Protein AF-0000000080390680 (afdb_homodimer)

Organism: NCBI:txid1090322

InterPro domains:
  IPR005149 Transcription regulator PadR, N-terminal [PF03551] (14-83)
  IPR036388 Winged helix-like DNA-binding domain superfamily [G3DSA:1.10.10.10] (1-105)
  IPR036390 Winged helix DNA-binding domain superfamily [SSF46785] (3-94)

Nearest PDB structures (foldseek):
  1xma-assembly1_B-2  TM=9.227E-01  e=1.608E-06  Acetivibrio thermocellus
  1xma-assembly1_A  TM=9.087E-01  e=1.829E-06  Acetivibrio thermocellus
  4zzd-assembly1_A-2  TM=7.566E-01  e=2.692E-06  Lactococcus cremoris subsp. cremoris MG1363
  3f8b-assembly1_A-2  TM=7.275E-01  e=7.543E-06  Lactococcus cremoris subsp. cremoris MG1363
  6i8n-assembly1_A  TM=7.068E-01  e=5.126E-06  Lactococcus cremoris subsp. cremoris MG1363

Foldseek 3Di:
DVVVVCLVCVLLLLLVVQAVDWAALVVSQVVVCVVVVNPDGDDPVSRVVSVVVCVVVVQWDWDQDPNTIIIHGDPVVVVVSVVSVVVVVVVVVVVVVVVVCVVVVNPD/DVVVVCLVCVLLLLLVVQAVDWAALVVSQVVVCVVVVNPDGDDPVSRVVSVVVCVVVVQWDWDQDPNTIIIHGDPVVVVVSVVSVVVVVVVVVVVVVVVVCVVVVNPD

pLDDT: mean 96.28, std 4.1, range [74.38, 98.88]

Solvent-accessible surface area (backbone atoms only — not comparable to full-atom values): 11538 Å² total; per-residue (Å²): 99,69,66,43,43,53,58,34,42,41,64,60,51,52,53,52,53,30,63,75,43,69,41,34,72,68,53,51,37,50,48,48,16,43,31,44,71,67,76,40,69,70,49,70,83,64,49,49,60,47,52,51,49,36,38,74,72,50,26,26,44,75,43,78,55,95,92,35,59,35,33,34,58,33,75,60,19,53,54,47,50,54,52,49,51,51,50,50,55,52,48,54,52,49,51,52,50,27,50,49,20,58,76,72,68,58,43,117,100,68,66,44,44,52,58,32,43,38,63,60,51,51,52,52,52,29,65,75,44,68,40,36,72,67,53,53,37,50,49,48,17,42,32,44,71,67,76,42,68,70,49,70,82,64,48,50,62,45,51,52,49,38,37,74,72,50,27,26,44,75,44,78,53,94,91,35,58,35,33,34,59,32,78,59,20,52,54,48,50,53,51,48,53,51,49,50,54,52,48,55,52,48,51,52,50,26,51,49,19,58,76,71,69,56,43,121

Structure (mmCIF, N/CA/C/O backbone):
data_AF-0000000080390680-model_v1
#
loop_
_entity.id
_entity.type
_entity.pdbx_description
1 polymer 'Putative transcriptional regulator'
#
loop_
_atom_site.group_PDB
_atom_site.id
_atom_site.type_symbol
_atom_site.label_atom_id
_atom_site.label_alt_id
_atom_site.label_comp_id
_atom_site.label_asym_id
_atom_site.label_entity_id
_atom_site.label_seq_id
_atom_site.pdbx_PDB_ins_code
_atom_site.Cartn_x
_atom_site.Cartn_y
_atom_site.Cartn_z
_atom_site.occupancy
_atom_site.B_iso_or_equiv
_atom_site.auth_seq_id
_atom_site.auth_comp_id
_atom_site.auth_asym_id
_atom_site.auth_atom_id
_atom_site.pdbx_PDB_model_num
ATOM 1 N N . MET A 1 1 ? 6.164 -1.022 -8.023 1 76.75 1 MET A N 1
ATOM 2 C CA . MET A 1 1 ? 5.68 -1.468 -6.719 1 76.75 1 MET A CA 1
ATOM 3 C C . MET A 1 1 ? 5.996 -0.438 -5.641 1 76.75 1 MET A C 1
ATOM 5 O O . MET A 1 1 ? 5.125 -0.082 -4.844 1 76.75 1 MET A O 1
ATOM 9 N N . ASP A 1 2 ? 7.07 0.244 -5.742 1 88.12 2 ASP A N 1
ATOM 10 C CA . ASP A 1 2 ? 7.488 1.19 -4.711 1 88.12 2 ASP A CA 1
ATOM 11 C C . ASP A 1 2 ? 6.547 2.391 -4.652 1 88.12 2 ASP A C 1
ATOM 13 O O . ASP A 1 2 ? 6.043 2.738 -3.584 1 88.12 2 ASP A O 1
ATOM 17 N N . ASN A 1 3 ? 6.219 2.896 -5.832 1 91.94 3 ASN A N 1
ATOM 18 C CA . ASN A 1 3 ? 5.348 4.066 -5.871 1 91.94 3 ASN A CA 1
ATOM 19 C C . ASN A 1 3 ? 3.922 3.715 -5.453 1 91.94 3 ASN A C 1
ATOM 21 O O . ASN A 1 3 ? 3.238 4.523 -4.824 1 91.94 3 ASN A O 1
ATOM 25 N N . ASP A 1 4 ? 3.506 2.482 -5.777 1 93.56 4 ASP A N 1
ATOM 26 C CA . ASP A 1 4 ? 2.174 2.029 -5.395 1 93.56 4 ASP A CA 1
ATOM 27 C C . ASP A 1 4 ? 2.033 1.959 -3.877 1 93.56 4 ASP A C 1
ATOM 29 O O . ASP A 1 4 ? 1.021 2.389 -3.32 1 93.56 4 ASP A O 1
ATOM 33 N N . ILE A 1 5 ? 3.051 1.451 -3.244 1 94.94 5 ILE A N 1
ATOM 34 C CA . ILE A 1 5 ? 2.996 1.288 -1.796 1 94.94 5 ILE A CA 1
ATOM 35 C C . ILE A 1 5 ? 3.023 2.656 -1.121 1 94.94 5 ILE A C 1
ATOM 37 O O . ILE A 1 5 ? 2.242 2.92 -0.205 1 94.94 5 ILE A O 1
ATOM 41 N N . ARG A 1 6 ? 3.881 3.566 -1.578 1 95.44 6 ARG A N 1
ATOM 42 C CA . ARG A 1 6 ? 3.93 4.914 -1.017 1 95.44 6 ARG A CA 1
ATOM 43 C C . ARG A 1 6 ? 2.578 5.605 -1.139 1 95.44 6 ARG A C 1
ATOM 45 O O . ARG A 1 6 ? 2.096 6.211 -0.178 1 95.44 6 ARG A O 1
ATOM 52 N N . ARG A 1 7 ? 2.006 5.473 -2.326 1 95.25 7 ARG A N 1
ATOM 53 C CA . ARG A 1 7 ? 0.715 6.098 -2.594 1 95.25 7 ARG A CA 1
ATOM 54 C C . ARG A 1 7 ? -0.363 5.551 -1.664 1 95.25 7 ARG A C 1
ATOM 56 O O . ARG A 1 7 ? -1.259 6.285 -1.243 1 95.25 7 ARG A O 1
ATOM 63 N N . ALA A 1 8 ? -0.289 4.301 -1.325 1 96.25 8 ALA A N 1
ATOM 64 C CA . ALA A 1 8 ? -1.304 3.645 -0.504 1 96.25 8 ALA A CA 1
ATOM 65 C C . ALA A 1 8 ? -1.317 4.215 0.911 1 96.25 8 ALA A C 1
ATOM 67 O O . ALA A 1 8 ? -2.344 4.176 1.594 1 96.25 8 ALA A O 1
ATOM 68 N N . PHE A 1 9 ? -0.216 4.812 1.313 1 97.25 9 PHE A N 1
ATOM 69 C CA . PHE A 1 9 ? -0.135 5.301 2.684 1 97.25 9 PHE A CA 1
ATOM 70 C C . PHE A 1 9 ? -0.203 6.824 2.719 1 97.25 9 PHE A C 1
ATOM 72 O O . PHE A 1 9 ? -0.168 7.43 3.793 1 97.25 9 PHE A O 1
ATOM 79 N N . LEU A 1 10 ? -0.323 7.41 1.587 1 97.38 10 LEU A N 1
ATOM 80 C CA . LEU A 1 10 ? -0.12 8.852 1.493 1 97.38 10 LEU A CA 1
ATOM 81 C C . LEU A 1 10 ? -1.208 9.602 2.252 1 97.38 10 LEU A C 1
ATOM 83 O O . LEU A 1 10 ? -0.93 10.602 2.916 1 97.38 10 LEU A O 1
ATOM 87 N N . LYS A 1 11 ? -2.467 9.203 2.193 1 97.88 11 LYS A N 1
ATOM 88 C CA . LYS A 1 11 ? -3.545 9.859 2.93 1 97.88 11 LYS A CA 1
ATOM 89 C C . LYS A 1 11 ? -3.258 9.867 4.43 1 97.88 11 LYS A C 1
ATOM 91 O O . LYS A 1 11 ? -3.418 10.898 5.086 1 97.88 11 LYS A O 1
ATOM 96 N N . TYR A 1 12 ? -2.85 8.727 4.902 1 98.19 12 TYR A N 1
ATOM 97 C CA . TYR A 1 12 ? -2.506 8.578 6.312 1 98.19 12 TYR A CA 1
ATOM 98 C C . TYR A 1 12 ? -1.345 9.492 6.688 1 98.19 12 TYR A C 1
ATOM 100 O O . TYR A 1 12 ? -1.379 10.156 7.727 1 98.19 12 TYR A O 1
ATOM 108 N N . ILE A 1 13 ? -0.327 9.508 5.879 1 98.38 13 ILE A N 1
ATOM 109 C CA . ILE A 1 13 ? 0.879 10.289 6.137 1 98.38 13 ILE A CA 1
ATOM 110 C C . ILE A 1 13 ? 0.541 11.781 6.133 1 98.38 13 ILE A C 1
ATOM 112 O O . ILE A 1 13 ? 0.945 12.516 7.035 1 98.38 13 ILE A O 1
ATOM 116 N N . VAL A 1 14 ? -0.229 12.195 5.18 1 98.75 14 VAL A N 1
ATOM 117 C CA . VAL A 1 14 ? -0.606 13.602 5.07 1 98.75 14 VAL A CA 1
ATOM 118 C C . VAL A 1 14 ? -1.405 14.016 6.305 1 98.75 14 VAL A C 1
ATOM 120 O O . VAL A 1 14 ? -1.123 15.055 6.914 1 98.75 14 VAL A O 1
ATOM 123 N N . LEU A 1 15 ? -2.377 13.234 6.676 1 98.81 15 LEU A N 1
ATOM 124 C CA . LEU A 1 15 ? -3.191 13.562 7.84 1 98.81 15 LEU A CA 1
ATOM 125 C C . LEU A 1 15 ? -2.354 13.555 9.109 1 98.81 15 LEU A C 1
ATOM 127 O O . LEU A 1 15 ? -2.594 14.352 10.023 1 98.81 15 LEU A O 1
ATOM 131 N N . THR A 1 16 ? -1.384 12.648 9.164 1 98.75 16 THR A N 1
ATOM 132 C CA . THR A 1 16 ? -0.47 12.609 10.297 1 98.75 16 THR A CA 1
ATOM 133 C C . THR A 1 16 ? 0.325 13.906 10.398 1 98.75 16 THR A C 1
ATOM 135 O O . THR A 1 16 ? 0.453 14.484 11.484 1 98.75 16 THR A O 1
ATOM 138 N N . VAL A 1 17 ? 0.86 14.398 9.32 1 98.62 17 VAL A N 1
ATOM 139 C CA . VAL A 1 17 ? 1.616 15.641 9.305 1 98.62 17 VAL A CA 1
ATOM 140 C C . VAL A 1 17 ? 0.739 16.781 9.812 1 98.62 17 VAL A C 1
ATOM 142 O O . VAL A 1 17 ? 1.149 17.547 10.688 1 98.62 17 VAL A O 1
ATOM 145 N N . ILE A 1 18 ? -0.515 16.875 9.281 1 98.75 18 ILE A N 1
ATOM 146 C CA . ILE A 1 18 ? -1.429 17.953 9.625 1 98.75 18 ILE A CA 1
ATOM 147 C C . ILE A 1 18 ? -1.82 17.844 11.094 1 98.75 18 ILE A C 1
ATOM 149 O O . ILE A 1 18 ? -2.029 18.859 11.766 1 98.75 18 ILE A O 1
ATOM 153 N N . SER A 1 19 ? -1.928 16.641 11.609 1 98.5 19 SER A N 1
ATOM 154 C CA . SER A 1 19 ? -2.326 16.422 12.992 1 98.5 19 SER A CA 1
ATOM 155 C C . SER A 1 19 ? -1.287 16.984 13.961 1 98.5 19 SER A C 1
ATOM 157 O O . SER A 1 19 ? -1.602 17.281 15.117 1 98.5 19 SER A O 1
ATOM 159 N N . LYS A 1 20 ? -0.033 17.047 13.57 1 97.75 20 LYS A N 1
ATOM 160 C CA . LYS A 1 20 ? 1.035 17.562 14.422 1 97.75 20 LYS A CA 1
ATOM 161 C C . LYS A 1 20 ? 1.019 19.094 14.477 1 97.75 20 LYS A C 1
ATOM 163 O O . LYS A 1 20 ? 1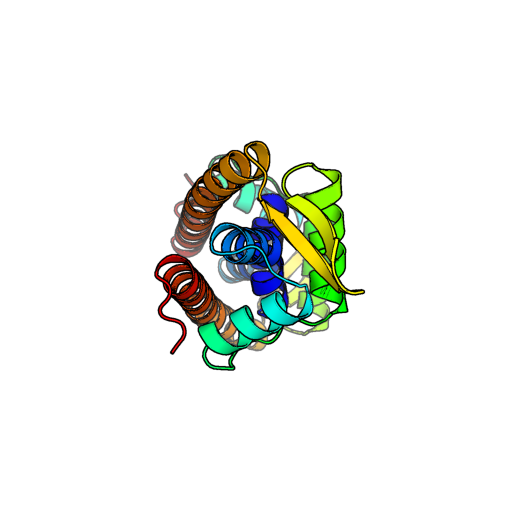.274 19.688 15.523 1 97.75 20 LYS A O 1
ATOM 168 N N . GLU A 1 21 ? 0.804 19.688 13.328 1 96.06 21 GLU A N 1
ATOM 169 C CA . GLU A 1 21 ? 0.778 21.141 13.219 1 96.06 21 GLU A CA 1
ATOM 170 C C . GLU A 1 21 ? 0.013 21.578 11.977 1 96.06 21 GLU A C 1
ATOM 172 O O . GLU A 1 21 ? 0.225 21.047 10.883 1 96.06 21 GLU A O 1
ATOM 177 N N . SER A 1 22 ? -0.909 22.578 12.141 1 98.06 22 SER A N 1
ATOM 178 C CA . SER A 1 22 ? -1.545 23.219 10.992 1 98.06 22 SER A CA 1
ATOM 179 C C . SER A 1 22 ? -0.506 23.75 10.016 1 98.06 22 SER A C 1
ATOM 181 O O . SER A 1 22 ? 0.447 24.422 10.414 1 98.06 22 SER A O 1
ATOM 183 N N . THR A 1 23 ? -0.666 23.391 8.758 1 97.62 23 THR A N 1
ATOM 184 C CA . THR A 1 23 ? 0.422 23.734 7.852 1 97.62 23 THR A CA 1
ATOM 185 C C . THR A 1 23 ? -0.087 23.859 6.414 1 97.62 23 THR A C 1
ATOM 187 O O . THR A 1 23 ? -1.289 23.734 6.168 1 97.62 23 THR A O 1
ATOM 190 N N . HIS A 1 24 ? 0.848 24.141 5.355 1 97.62 24 HIS A N 1
ATOM 191 C CA . HIS A 1 24 ? 0.577 24.328 3.936 1 97.62 24 HIS A CA 1
ATOM 192 C C . HIS A 1 24 ? 0.957 23.078 3.135 1 97.62 24 HIS A C 1
ATOM 194 O O . HIS A 1 24 ? 1.722 22.234 3.611 1 97.62 24 HIS A O 1
ATOM 200 N N . GLY A 1 25 ? 0.315 23.062 1.892 1 97.56 25 GLY A N 1
ATOM 201 C CA . GLY A 1 25 ? 0.636 21.953 1.021 1 97.56 25 GLY A CA 1
ATOM 202 C C . GLY A 1 25 ? 2.127 21.781 0.794 1 97.56 25 GLY A C 1
ATOM 203 O O . GLY A 1 25 ? 2.654 20.672 0.909 1 97.56 25 GLY A O 1
ATOM 204 N N . TYR A 1 26 ? 2.768 22.875 0.562 1 97.19 26 TYR A N 1
ATOM 205 C CA . TYR A 1 26 ? 4.203 22.859 0.318 1 97.19 26 TYR A CA 1
ATOM 206 C C . TYR A 1 26 ? 4.957 22.312 1.528 1 97.19 26 TYR A C 1
ATOM 208 O O . TYR A 1 26 ? 5.902 21.531 1.383 1 97.19 26 TYR A O 1
ATOM 216 N N . GLU A 1 27 ? 4.582 22.734 2.686 1 97.31 27 GLU A N 1
ATOM 217 C CA . GLU A 1 27 ? 5.262 22.312 3.91 1 97.31 27 GLU A CA 1
ATOM 218 C C . GLU A 1 27 ? 5.059 20.828 4.172 1 97.31 27 GLU A C 1
ATOM 220 O O . GLU A 1 27 ? 5.941 20.156 4.719 1 97.31 27 GLU A O 1
ATOM 225 N N . ILE A 1 28 ? 3.9 20.297 3.83 1 98.38 28 ILE A N 1
ATOM 226 C CA . ILE A 1 28 ? 3.643 18.875 3.979 1 98.38 28 ILE A CA 1
ATOM 227 C C . ILE A 1 28 ? 4.625 18.078 3.121 1 98.38 28 ILE A C 1
ATOM 229 O O . ILE A 1 28 ? 5.238 17.125 3.596 1 98.38 28 ILE A O 1
ATOM 233 N N . ILE A 1 29 ? 4.789 18.5 1.862 1 98.56 29 ILE A N 1
ATOM 234 C CA . ILE A 1 29 ? 5.727 17.859 0.95 1 98.56 29 ILE A CA 1
ATOM 235 C C . ILE A 1 29 ? 7.137 17.922 1.531 1 98.56 29 ILE A C 1
ATOM 237 O O . ILE A 1 29 ? 7.84 16.906 1.576 1 98.56 29 ILE A O 1
ATOM 241 N N . LYS A 1 30 ? 7.543 19.078 2.094 1 97.88 30 LYS A N 1
ATOM 242 C CA . LYS A 1 30 ? 8.867 19.281 2.668 1 97.88 30 LYS A CA 1
ATOM 243 C C . LYS A 1 30 ? 9.07 18.391 3.896 1 97.88 30 LYS A C 1
ATOM 245 O O . LYS A 1 30 ? 10.148 17.828 4.09 1 97.88 30 LYS A O 1
ATOM 250 N N . THR A 1 31 ? 8.055 18.312 4.727 1 98.06 31 THR A N 1
ATOM 251 C CA . THR A 1 31 ? 8.117 17.484 5.922 1 98.06 31 THR A CA 1
ATOM 252 C C . THR A 1 31 ? 8.344 16.031 5.555 1 98.06 31 THR A C 1
ATOM 254 O O . THR A 1 31 ? 9.195 15.352 6.145 1 98.06 31 THR A O 1
ATOM 257 N N . ILE A 1 32 ? 7.629 15.5 4.578 1 98.25 32 ILE A N 1
ATOM 258 C CA . ILE A 1 32 ? 7.781 14.117 4.145 1 98.25 32 ILE A CA 1
ATOM 259 C C . ILE A 1 32 ? 9.18 13.898 3.584 1 98.25 32 ILE A C 1
ATOM 261 O O . ILE A 1 32 ? 9.836 12.898 3.9 1 98.25 32 ILE A O 1
ATOM 265 N N . GLU A 1 33 ? 9.672 14.836 2.787 1 98.12 33 GLU A N 1
ATOM 266 C CA . GLU A 1 33 ? 11.016 14.742 2.221 1 98.12 33 GLU A CA 1
ATOM 267 C C . GLU A 1 33 ? 12.07 14.703 3.318 1 98.12 33 GLU A C 1
ATOM 269 O O . GLU A 1 33 ? 12.969 13.852 3.297 1 98.12 33 GLU A O 1
ATOM 274 N N . THR A 1 34 ? 11.93 15.602 4.305 1 97.75 34 THR A N 1
ATOM 275 C CA . THR A 1 34 ? 12.898 15.719 5.391 1 97.75 34 THR A CA 1
ATOM 276 C C . THR A 1 34 ? 12.859 14.477 6.285 1 97.75 34 THR A C 1
ATOM 278 O O . THR A 1 34 ? 13.898 13.891 6.586 1 97.75 34 THR A O 1
ATOM 281 N N . CYS A 1 35 ? 11.641 13.992 6.629 1 97.25 35 CYS A N 1
ATOM 282 C CA . CYS A 1 35 ? 11.492 12.891 7.574 1 97.25 35 CYS A CA 1
ATOM 283 C C . CYS A 1 35 ? 11.828 11.5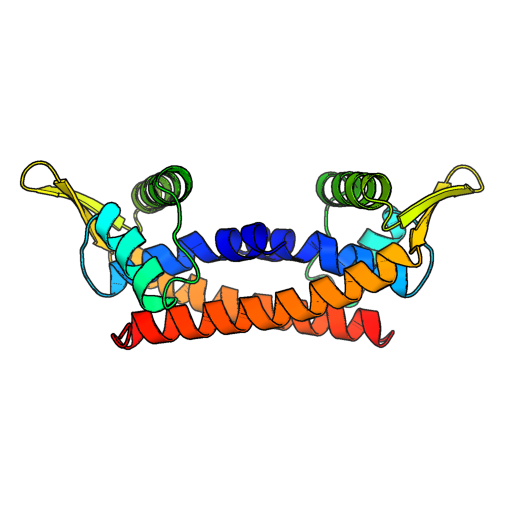55 6.922 1 97.25 35 CYS A C 1
ATOM 285 O O . CYS A 1 35 ? 12.086 10.57 7.609 1 97.25 35 CYS A O 1
ATOM 287 N N . SER A 1 36 ? 11.836 11.492 5.656 1 96.25 36 SER A N 1
ATOM 288 C CA . SER A 1 36 ? 12.289 10.297 4.941 1 96.25 36 SER A CA 1
ATOM 289 C C . SER A 1 36 ? 13.789 10.352 4.68 1 96.25 36 SER A C 1
ATOM 291 O O . SER A 1 36 ? 14.336 9.477 3.998 1 96.25 36 SER A O 1
ATOM 293 N N . LYS A 1 37 ? 14.422 11.453 5.094 1 94.94 37 LYS A N 1
ATOM 294 C CA . LYS A 1 37 ? 15.852 11.68 4.891 1 94.94 37 LYS A CA 1
ATOM 295 C C . LYS A 1 37 ? 16.188 11.766 3.406 1 94.94 37 LYS A C 1
ATOM 297 O O . LYS A 1 37 ? 17.172 11.172 2.957 1 94.94 37 LYS A O 1
ATOM 302 N N . GLY A 1 38 ? 15.242 12.367 2.664 1 95.81 38 GLY A N 1
ATOM 303 C CA . GLY A 1 38 ? 15.453 12.648 1.253 1 95.81 38 GLY A CA 1
ATOM 304 C C . GLY A 1 38 ? 15.086 11.484 0.353 1 95.81 38 GLY A C 1
ATOM 305 O O . GLY A 1 38 ? 15.195 11.578 -0.871 1 95.81 38 GLY A O 1
ATOM 306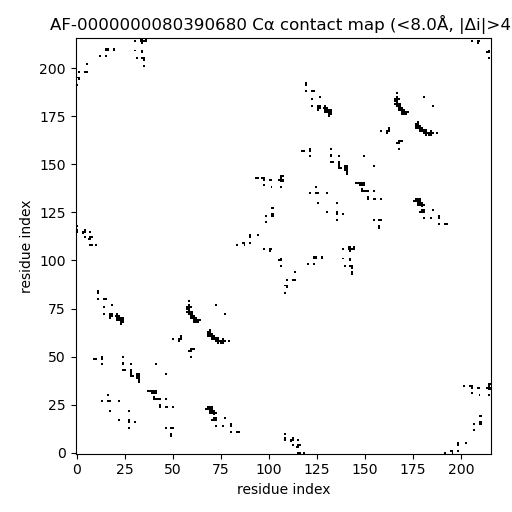 N N . ARG A 1 39 ? 14.594 10.352 0.905 1 94.56 39 ARG A N 1
ATOM 307 C CA . ARG A 1 39 ? 14.297 9.156 0.122 1 94.56 39 ARG A CA 1
ATOM 308 C C . ARG A 1 39 ? 13 9.32 -0.666 1 94.56 39 ARG A C 1
ATOM 310 O O . ARG A 1 39 ? 12.766 8.609 -1.644 1 94.56 39 ARG A O 1
ATOM 317 N N . TRP A 1 40 ? 12.164 10.266 -0.191 1 97.38 40 TRP A N 1
ATOM 318 C CA . TRP A 1 40 ? 10.867 10.414 -0.833 1 97.38 40 TRP A CA 1
ATOM 319 C C . TRP A 1 40 ? 10.422 11.875 -0.818 1 97.38 40 TRP A C 1
ATOM 321 O O . TRP A 1 40 ? 10.359 12.5 0.244 1 97.38 40 TRP A O 1
ATOM 331 N N . LYS A 1 41 ? 10.086 12.352 -1.972 1 97.94 41 LYS A N 1
ATOM 332 C CA . LYS A 1 41 ? 9.453 13.656 -2.145 1 97.94 41 LYS A CA 1
ATOM 333 C C . LYS A 1 41 ? 8.188 13.555 -2.996 1 97.94 41 LYS A C 1
ATOM 335 O O . LYS A 1 41 ? 8.273 13.438 -4.223 1 97.94 41 LYS A O 1
ATOM 340 N N . PRO A 1 42 ? 7.016 13.578 -2.322 1 98.12 42 PRO A N 1
ATOM 341 C CA . PRO A 1 42 ? 5.801 13.5 -3.135 1 98.12 42 PRO A CA 1
ATOM 342 C C . PRO A 1 42 ? 5.605 14.719 -4.035 1 98.12 42 PRO A C 1
ATOM 344 O O . PRO A 1 42 ? 6.047 15.82 -3.689 1 98.12 42 PRO A O 1
ATOM 347 N N . SER A 1 43 ? 4.977 14.453 -5.113 1 97.5 43 SER A N 1
ATOM 348 C CA . SER A 1 43 ? 4.688 15.555 -6.035 1 97.5 43 SER A CA 1
ATOM 349 C C . SER A 1 43 ? 3.479 16.359 -5.574 1 97.5 43 SER A C 1
ATOM 351 O O . SER A 1 43 ? 2.641 15.852 -4.824 1 97.5 43 SER A O 1
ATOM 353 N N . THR A 1 44 ? 3.408 17.625 -6.18 1 97 44 THR A N 1
ATOM 354 C CA . THR A 1 44 ? 2.213 18.438 -5.969 1 97 44 THR A CA 1
ATOM 355 C C . THR A 1 44 ? 0.971 17.703 -6.477 1 97 44 THR A C 1
ATOM 357 O O . THR A 1 44 ? -0.086 17.75 -5.844 1 97 44 THR A O 1
ATOM 360 N N . GLY A 1 45 ? 1.118 17.047 -7.559 1 97.56 45 GLY A N 1
ATOM 361 C CA . GLY A 1 45 ? 0.02 16.312 -8.164 1 97.56 45 GLY A CA 1
ATOM 362 C C . GLY A 1 45 ? -0.501 15.188 -7.297 1 97.56 45 GLY A C 1
ATOM 363 O O . GLY A 1 45 ? -1.646 14.758 -7.453 1 97.56 45 GLY A O 1
ATOM 364 N N . SER A 1 46 ? 0.284 14.688 -6.379 1 97.38 46 SER A N 1
ATOM 365 C CA . SER A 1 46 ? -0.144 13.594 -5.516 1 97.38 46 SER A CA 1
ATOM 366 C C . SER A 1 46 ? -0.704 14.117 -4.195 1 97.38 46 SER A C 1
ATOM 368 O O . SER A 1 46 ? -1.566 13.484 -3.586 1 97.38 46 SER A O 1
ATOM 370 N N . ILE A 1 47 ? -0.24 15.297 -3.748 1 98.38 47 ILE A N 1
ATOM 371 C CA . ILE A 1 47 ? -0.562 15.82 -2.424 1 98.38 47 ILE A CA 1
ATOM 372 C C . ILE A 1 47 ? -1.89 16.562 -2.473 1 98.38 47 ILE A C 1
ATOM 374 O O . ILE A 1 47 ? -2.748 16.375 -1.608 1 98.38 47 ILE A O 1
ATOM 378 N N . TYR A 1 48 ? -2.078 17.312 -3.494 1 98.06 48 TYR A N 1
ATOM 379 C CA . TYR A 1 48 ? -3.189 18.25 -3.455 1 98.06 48 TYR A CA 1
ATOM 380 C C . TYR A 1 48 ? -4.52 17.531 -3.676 1 98.06 48 TYR A C 1
ATOM 382 O O . TYR A 1 48 ? -5.523 17.875 -3.051 1 98.06 48 TYR A O 1
ATOM 390 N N . PRO A 1 49 ? -4.598 16.641 -4.484 1 98.31 49 PRO A N 1
ATOM 391 C CA . PRO A 1 49 ? -5.844 15.859 -4.539 1 98.31 49 PRO A CA 1
ATOM 392 C C . PRO A 1 49 ? -6.188 15.211 -3.205 1 98.31 49 PRO A C 1
ATOM 394 O O . PRO A 1 49 ? -7.367 15.102 -2.852 1 98.31 49 PRO A O 1
ATOM 397 N N . ILE A 1 50 ? -5.203 14.727 -2.461 1 98.38 50 ILE A N 1
ATOM 398 C CA . ILE A 1 50 ? -5.418 14.133 -1.144 1 98.38 50 ILE A CA 1
ATOM 399 C C . ILE A 1 50 ? -5.953 15.195 -0.185 1 98.38 50 ILE A C 1
ATOM 401 O O . ILE A 1 50 ? -6.898 14.945 0.567 1 98.38 50 ILE A O 1
ATOM 405 N N . LEU A 1 51 ? -5.32 16.328 -0.242 1 98.75 51 LEU A N 1
ATOM 406 C CA . LEU A 1 51 ? -5.785 17.422 0.6 1 98.75 51 LEU A CA 1
ATOM 407 C C . LEU A 1 51 ? -7.234 17.781 0.281 1 98.75 51 LEU A C 1
ATOM 409 O O . LEU A 1 51 ? -8.047 17.953 1.189 1 98.75 51 LEU A O 1
ATOM 413 N N . ASP A 1 52 ? -7.586 17.844 -1.054 1 98.31 52 ASP A N 1
ATOM 414 C CA . ASP A 1 52 ? -8.961 18.109 -1.465 1 98.31 52 ASP A CA 1
ATOM 415 C C . ASP A 1 52 ? -9.914 17.062 -0.923 1 98.31 52 ASP A C 1
ATOM 417 O O . ASP A 1 52 ? -11.008 17.375 -0.447 1 98.31 52 ASP A O 1
ATOM 421 N N . TYR A 1 53 ? -9.523 15.898 -0.973 1 98.38 53 TYR A N 1
ATOM 422 C CA . TYR A 1 53 ? -10.32 14.789 -0.463 1 98.38 53 TYR A CA 1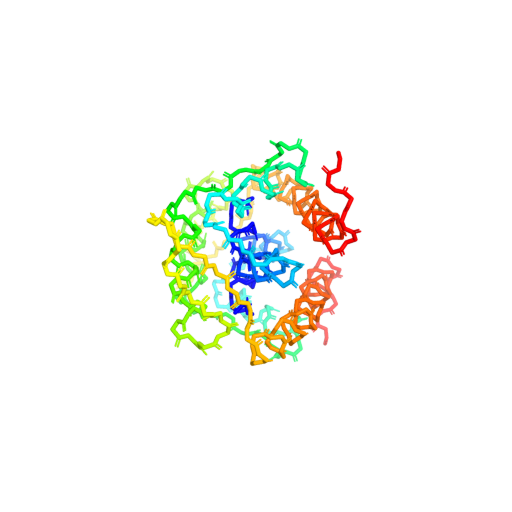
ATOM 423 C C . TYR A 1 53 ? -10.547 14.922 1.039 1 98.38 53 TYR A C 1
ATOM 425 O O . TYR A 1 53 ? -11.672 14.805 1.518 1 98.38 53 TYR A O 1
ATOM 433 N N . LEU A 1 54 ? -9.477 15.18 1.839 1 98.69 54 LEU A N 1
ATOM 434 C CA . LEU A 1 54 ? -9.562 15.273 3.291 1 98.69 54 LEU A CA 1
ATOM 435 C C . LEU A 1 54 ? -10.484 16.422 3.707 1 98.69 54 LEU A C 1
ATOM 437 O O . LEU A 1 54 ? -11.219 16.312 4.688 1 98.69 54 LEU A O 1
ATOM 441 N N . VAL A 1 55 ? -10.406 17.5 2.945 1 98.75 55 VAL A N 1
ATOM 442 C CA . VAL A 1 55 ? -11.281 18.625 3.201 1 98.75 55 VAL A CA 1
ATOM 443 C C . VAL A 1 55 ? -12.727 18.234 2.9 1 98.75 55 VAL A C 1
ATOM 445 O O . VAL A 1 55 ? -13.633 18.484 3.705 1 98.75 55 VAL A O 1
ATOM 448 N N . SER A 1 56 ? -12.953 17.625 1.756 1 98.62 56 SER A N 1
ATOM 449 C CA . SER A 1 56 ? -14.305 17.234 1.346 1 98.62 56 SER A CA 1
ATOM 450 C C . SER A 1 56 ? -14.93 16.266 2.342 1 98.62 56 SER A C 1
ATOM 452 O O . SER A 1 56 ? -16.141 16.297 2.561 1 98.62 56 SER A O 1
ATOM 454 N N . GLU A 1 57 ? -14.141 15.477 3.006 1 98.38 57 GLU A N 1
ATOM 455 C CA . GLU A 1 57 ? -14.617 14.484 3.969 1 98.38 57 GLU A CA 1
ATOM 456 C C . GLU A 1 57 ? -14.836 15.117 5.34 1 98.38 57 GLU A C 1
ATOM 458 O O . GLU A 1 57 ? -15.344 14.461 6.258 1 98.38 57 GLU A O 1
ATOM 463 N N . GLY A 1 58 ? -14.375 16.312 5.496 1 98.75 58 GLY A N 1
ATOM 464 C CA . GLY A 1 58 ? -14.516 17.016 6.762 1 98.75 58 GLY A CA 1
ATOM 465 C C . GLY A 1 58 ? -13.438 16.656 7.77 1 98.75 58 GLY A C 1
ATOM 466 O O . GLY A 1 58 ? -13.57 16.969 8.961 1 98.75 58 GLY A O 1
ATOM 467 N N . PHE A 1 59 ? -12.398 15.961 7.387 1 98.88 59 PHE A N 1
ATOM 468 C CA . PHE A 1 59 ? -11.312 15.562 8.273 1 98.88 59 PHE A CA 1
ATOM 469 C C . PHE A 1 59 ? -10.352 16.719 8.508 1 98.88 59 PHE A C 1
ATOM 471 O O . PHE A 1 59 ? -9.641 16.75 9.516 1 98.88 59 PHE A O 1
ATOM 478 N N . VAL A 1 60 ? -10.227 17.672 7.547 1 98.88 60 VAL A N 1
ATOM 479 C CA . VAL A 1 60 ? -9.344 18.828 7.543 1 98.88 60 VAL A CA 1
ATOM 480 C C . VAL A 1 60 ? -10.125 20.062 7.117 1 98.88 60 VAL A C 1
ATOM 482 O O . VAL A 1 60 ? -11.008 19.984 6.266 1 98.88 60 VAL A O 1
ATOM 485 N N . MET A 1 61 ? -9.836 21.094 7.734 1 98.75 61 MET A N 1
ATOM 486 C CA . MET A 1 61 ? -10.312 22.391 7.266 1 98.75 61 MET A CA 1
ATOM 487 C C . MET A 1 61 ? -9.188 23.172 6.582 1 98.75 61 MET A C 1
ATOM 489 O O . MET A 1 61 ? -8.016 22.984 6.895 1 98.75 61 MET A O 1
ATOM 493 N N . SER A 1 62 ? -9.586 23.984 5.637 1 98.06 62 SER A N 1
ATOM 494 C CA . SER A 1 62 ? -8.625 24.859 4.965 1 98.0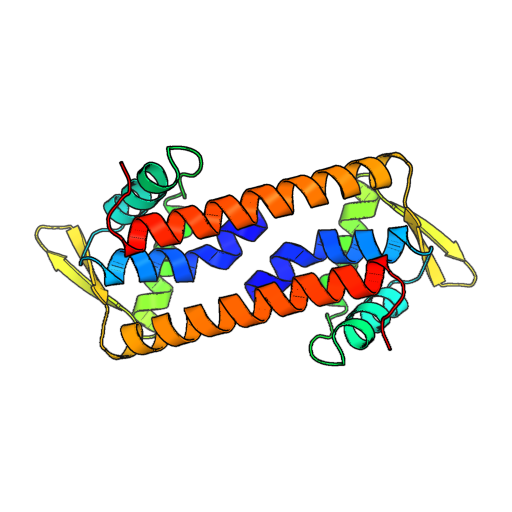6 62 SER A CA 1
ATOM 495 C C . SER A 1 62 ? -9.031 26.328 5.082 1 98.06 62 SER A C 1
ATOM 497 O O . SER A 1 62 ? -10.219 26.656 5.012 1 98.06 62 SER A O 1
ATOM 499 N N . GLU A 1 63 ? -8.094 27.109 5.363 1 96.94 63 GLU A N 1
ATOM 500 C CA . GLU A 1 63 ? -8.289 28.547 5.418 1 96.94 63 GLU A CA 1
ATOM 501 C C . GLU A 1 63 ? -7.18 29.281 4.676 1 96.94 63 GLU A C 1
ATOM 503 O O . GLU A 1 63 ? -6.012 28.891 4.742 1 96.94 63 GLU A O 1
ATOM 508 N N . GLU A 1 64 ? -7.605 30.25 3.906 1 95.06 64 GLU A N 1
ATOM 509 C CA . GLU A 1 64 ? -6.605 31.094 3.252 1 95.06 64 GLU A CA 1
ATOM 510 C C . GLU A 1 64 ? -6.082 32.156 4.203 1 95.06 64 GLU A C 1
ATOM 512 O O . GLU A 1 64 ? -6.852 33 4.699 1 95.06 64 GLU A O 1
ATOM 517 N N . ILE A 1 65 ? -4.859 32.031 4.547 1 89.69 65 ILE A N 1
ATOM 518 C CA . ILE A 1 65 ? -4.168 33.031 5.363 1 89.69 65 ILE A CA 1
ATOM 519 C C . ILE A 1 65 ? -2.984 33.594 4.59 1 89.69 65 ILE A C 1
ATOM 521 O O . ILE A 1 65 ? -2.078 32.875 4.195 1 89.69 65 ILE A O 1
ATOM 525 N N . ASP A 1 66 ? -2.92 34.969 4.34 1 89.75 66 ASP A N 1
ATOM 526 C CA . ASP A 1 66 ? -1.848 35.656 3.623 1 89.75 66 ASP A CA 1
ATOM 527 C C . ASP A 1 66 ? -1.611 35 2.256 1 89.75 66 ASP A C 1
ATOM 529 O O . ASP A 1 66 ? -0.477 34.656 1.911 1 89.75 66 ASP A O 1
ATOM 533 N N . ARG A 1 67 ? -2.545 34.656 1.627 1 88.31 67 ARG A N 1
ATOM 534 C CA . ARG A 1 67 ? -2.553 34.188 0.253 1 88.31 67 ARG A CA 1
ATOM 535 C C . ARG A 1 67 ? -2.012 32.75 0.178 1 88.31 67 ARG A C 1
ATOM 537 O O . ARG A 1 67 ? -1.552 32.312 -0.877 1 88.31 67 ARG A O 1
ATOM 544 N N . LYS A 1 68 ? -1.977 32.125 1.391 1 91.5 68 LYS A N 1
ATOM 545 C CA . LYS A 1 68 ? -1.604 30.703 1.447 1 91.5 68 LYS A CA 1
ATOM 546 C C . LYS A 1 68 ? -2.701 29.875 2.105 1 91.5 68 LYS A C 1
ATOM 548 O O . LYS A 1 68 ? -3.305 30.312 3.092 1 91.5 68 LYS A O 1
ATOM 553 N N . LYS A 1 69 ? -2.898 28.812 1.533 1 96.38 69 LYS A N 1
ATOM 554 C CA . LYS A 1 69 ? -3.9 27.906 2.098 1 96.38 69 LYS A CA 1
ATOM 555 C C . LYS A 1 69 ? -3.318 27.094 3.244 1 96.38 69 LYS A C 1
ATOM 557 O O . LYS A 1 69 ? -2.301 26.406 3.076 1 96.38 69 LYS A O 1
ATOM 562 N N . VAL A 1 70 ? -3.943 27.25 4.48 1 98.31 70 VAL A N 1
ATOM 563 C CA . VAL A 1 70 ? -3.506 26.531 5.672 1 98.31 70 VAL A CA 1
ATOM 564 C C . VAL A 1 70 ? -4.496 25.422 5.992 1 98.31 70 VAL A C 1
ATOM 566 O O . VAL A 1 70 ? -5.711 25.625 5.961 1 98.31 70 VAL A O 1
ATOM 569 N N . TYR A 1 71 ? -4.004 24.234 6.258 1 98.81 71 TYR A N 1
ATOM 570 C CA . TYR A 1 71 ? -4.809 23.062 6.57 1 98.81 71 TYR A CA 1
ATOM 571 C C . TYR A 1 71 ? -4.73 22.719 8.055 1 98.81 71 TYR A C 1
ATOM 573 O O . TYR A 1 71 ? -3.641 22.672 8.633 1 98.81 71 TYR A O 1
ATOM 581 N N . THR A 1 72 ? -5.883 22.531 8.664 1 98.81 72 THR A N 1
ATOM 582 C CA . THR A 1 72 ? -6.004 22.219 10.078 1 98.81 72 THR A CA 1
ATOM 583 C C . THR A 1 72 ? -6.887 20.984 10.289 1 98.81 72 THR A C 1
ATOM 585 O O . THR A 1 72 ? -7.957 20.875 9.688 1 98.81 72 THR A O 1
ATOM 588 N N . ILE A 1 73 ? -6.48 20.062 11.117 1 98.88 73 ILE A N 1
ATOM 589 C CA . ILE A 1 73 ? -7.262 18.859 11.367 1 98.88 73 ILE A CA 1
ATOM 590 C C . ILE A 1 73 ? -8.484 19.203 12.219 1 98.88 73 ILE A C 1
ATOM 592 O O . ILE A 1 73 ? -8.422 20.078 13.086 1 98.88 73 ILE A O 1
ATOM 596 N N . THR A 1 74 ? -9.586 18.562 11.945 1 98.88 74 THR A N 1
ATOM 597 C CA . THR A 1 74 ? -10.805 18.719 12.719 1 98.88 74 THR A CA 1
ATOM 598 C C . THR A 1 74 ? -10.93 17.609 13.758 1 98.88 74 THR A C 1
ATOM 600 O O . THR A 1 74 ? -10.18 16.625 13.727 1 98.88 74 THR A O 1
ATOM 603 N N . PRO A 1 75 ? -11.883 17.703 14.719 1 98.81 75 PRO A N 1
ATOM 604 C CA . PRO A 1 75 ? -12.156 16.578 15.617 1 98.81 75 PRO A CA 1
ATOM 605 C C . PRO A 1 75 ? -12.492 15.297 14.859 1 98.81 75 PRO A C 1
ATOM 607 O O . PRO A 1 75 ? -12.031 14.219 15.234 1 98.81 75 PRO A O 1
ATOM 610 N N . GLU A 1 76 ? -13.25 15.398 13.797 1 98.75 76 GLU A N 1
ATOM 611 C CA . GLU A 1 76 ? -13.555 14.25 12.953 1 98.75 76 GLU A CA 1
ATOM 612 C C . GLU A 1 76 ? -12.297 13.68 12.305 1 98.75 76 GLU A C 1
ATOM 614 O O . GLU A 1 76 ? -12.172 12.469 12.141 1 98.75 76 GLU A O 1
ATOM 619 N N . GLY A 1 77 ? -11.43 14.609 11.93 1 98.88 77 GLY A N 1
ATOM 620 C CA . GLY A 1 77 ? -10.164 14.188 11.352 1 98.88 77 GLY A CA 1
ATOM 621 C C . GLY A 1 77 ? -9.281 13.43 12.328 1 98.88 77 GLY A C 1
ATOM 622 O O . GLY A 1 77 ? -8.594 12.477 11.938 1 98.88 77 GLY A O 1
ATOM 623 N N . SER A 1 78 ? -9.336 13.828 13.562 1 98.81 78 SER A N 1
ATOM 624 C CA . SER A 1 78 ? -8.578 13.133 14.594 1 98.81 78 SER A CA 1
ATOM 625 C C . SER A 1 78 ? -9.086 11.711 14.789 1 98.81 78 SER A C 1
ATOM 627 O O . SER A 1 78 ? -8.289 10.773 14.938 1 98.81 78 SER A O 1
ATOM 629 N N . VAL A 1 79 ? -10.359 11.562 14.805 1 98.75 79 VAL A N 1
ATOM 630 C CA . VAL A 1 79 ? -10.961 10.242 14.914 1 98.75 79 VAL A CA 1
ATOM 631 C C . VAL A 1 79 ? -10.594 9.406 13.688 1 98.75 79 VAL A C 1
ATOM 633 O O . VAL A 1 79 ? -10.211 8.242 13.812 1 98.75 79 VAL A O 1
ATOM 636 N N . ALA A 1 80 ? -10.648 10.039 12.555 1 98.5 80 ALA A N 1
ATOM 637 C CA . ALA A 1 80 ? -10.305 9.352 11.312 1 98.5 80 ALA A CA 1
ATOM 638 C C . ALA A 1 80 ? -8.852 8.898 11.32 1 98.5 80 ALA A C 1
ATOM 640 O O . ALA A 1 80 ? -8.531 7.793 10.867 1 98.5 80 ALA A O 1
ATOM 641 N N . LEU A 1 81 ? -7.98 9.727 11.812 1 98.62 81 LEU A N 1
ATOM 642 C CA . LEU A 1 81 ? -6.559 9.391 11.883 1 98.62 81 LEU A CA 1
ATOM 643 C C . LEU A 1 81 ? -6.336 8.148 12.742 1 98.62 81 LEU A C 1
ATOM 645 O O . LEU A 1 81 ? -5.578 7.258 12.359 1 98.62 81 LEU A O 1
ATOM 649 N N . GLU A 1 82 ? -7.023 8.102 13.859 1 98.38 82 GLU A N 1
ATOM 650 C CA . GLU A 1 82 ? -6.914 6.938 14.734 1 98.38 82 GLU A CA 1
ATOM 651 C C . GLU A 1 82 ? -7.438 5.68 14.047 1 98.38 82 GLU A C 1
ATOM 653 O O . GLU A 1 82 ? -6.836 4.609 14.156 1 98.38 82 GLU A O 1
ATOM 658 N N . GLU A 1 83 ? -8.508 5.793 13.391 1 98 83 GLU A N 1
ATOM 659 C CA . GLU A 1 83 ? -9.086 4.664 12.664 1 98 83 GLU A CA 1
ATOM 660 C C . GLU A 1 83 ? -8.148 4.191 11.555 1 98 83 GLU A C 1
ATOM 662 O O . GLU A 1 83 ? -7.98 2.988 11.352 1 98 83 GLU A O 1
ATOM 667 N N . MET A 1 84 ? -7.539 5.148 10.859 1 97.5 84 MET A N 1
ATOM 668 C CA . MET A 1 84 ? -6.602 4.809 9.797 1 97.5 84 MET A CA 1
ATOM 669 C C . MET A 1 84 ? -5.391 4.07 10.352 1 97.5 84 MET A C 1
ATOM 671 O O . MET A 1 84 ? -4.898 3.123 9.734 1 97.5 84 MET A O 1
ATOM 675 N N . ALA A 1 85 ? -4.938 4.543 11.469 1 97.06 85 ALA A N 1
ATOM 676 C CA . ALA A 1 85 ? -3.795 3.9 12.109 1 97.06 85 ALA A CA 1
ATOM 677 C C . ALA A 1 85 ? -4.102 2.443 12.445 1 97.06 85 ALA A C 1
ATOM 679 O O . ALA A 1 85 ? -3.285 1.556 12.18 1 97.06 85 ALA A O 1
ATOM 680 N N . ARG A 1 86 ? -5.2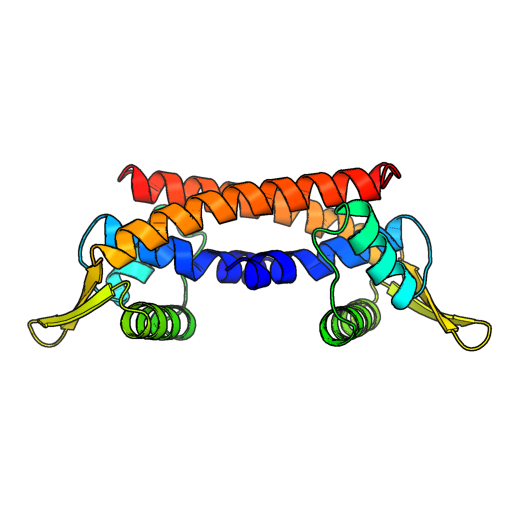27 2.219 13.023 1 96.94 86 ARG A N 1
ATOM 681 C CA . ARG A 1 86 ? -5.637 0.868 13.391 1 96.94 86 ARG A CA 1
ATOM 682 C C . ARG A 1 86 ? -5.809 -0.008 12.148 1 96.94 86 ARG A C 1
ATOM 684 O O . ARG A 1 86 ? -5.32 -1.14 12.117 1 96.94 86 ARG A O 1
ATOM 691 N N . LYS A 1 87 ? -6.48 0.462 11.195 1 95.94 87 LYS A N 1
ATOM 692 C CA . LYS A 1 87 ? -6.723 -0.283 9.961 1 95.94 87 LYS A CA 1
ATOM 693 C C . LYS A 1 87 ? -5.41 -0.621 9.258 1 95.94 87 LYS A C 1
ATOM 695 O O . LYS A 1 87 ? -5.246 -1.727 8.742 1 95.94 87 LYS A O 1
ATOM 700 N N . LYS A 1 88 ? -4.559 0.383 9.211 1 95.75 88 LYS A N 1
ATOM 701 C CA . LYS A 1 88 ? -3.232 0.17 8.633 1 95.75 88 LYS A CA 1
ATOM 702 C C . LYS A 1 88 ? -2.525 -1.006 9.305 1 95.75 88 LYS A C 1
ATOM 704 O O . LYS A 1 88 ? -2.014 -1.897 8.617 1 95.75 88 LYS A O 1
ATOM 709 N N . ALA A 1 89 ? -2.486 -1.009 10.609 1 96.06 89 ALA A N 1
ATOM 710 C CA . ALA A 1 89 ? -1.83 -2.078 11.359 1 96.06 89 ALA A CA 1
ATOM 711 C C . ALA A 1 89 ? -2.473 -3.43 11.055 1 96.06 89 ALA A C 1
ATOM 713 O O . ALA A 1 89 ? -1.772 -4.41 10.789 1 96.06 89 ALA A O 1
ATOM 714 N N . ASP 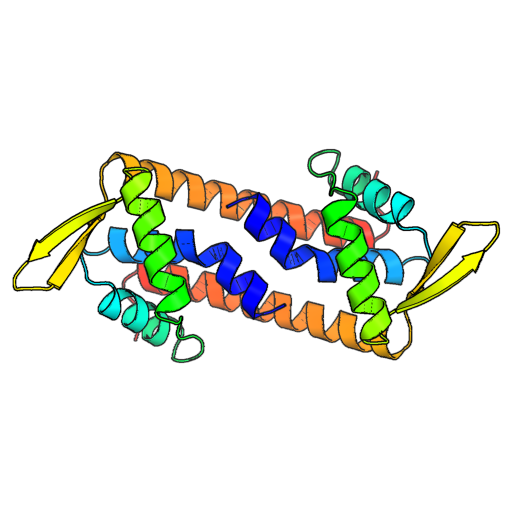A 1 90 ? -3.746 -3.482 11.094 1 96.31 90 ASP A N 1
ATOM 715 C CA . ASP A 1 90 ? -4.492 -4.711 10.852 1 96.31 90 ASP A CA 1
ATOM 716 C C . ASP A 1 90 ? -4.242 -5.234 9.438 1 96.31 90 ASP A C 1
ATOM 718 O O . ASP A 1 90 ? -4.027 -6.434 9.242 1 96.31 90 ASP A O 1
ATOM 722 N N . LEU A 1 91 ? -4.277 -4.336 8.5 1 95.94 91 LEU A N 1
ATOM 723 C CA . LEU A 1 91 ? -4.137 -4.715 7.102 1 95.94 91 LEU A CA 1
ATOM 724 C C . LEU A 1 91 ? -2.723 -5.207 6.809 1 95.94 91 LEU A C 1
ATOM 726 O O . LEU A 1 91 ? -2.541 -6.207 6.113 1 95.94 91 LEU A O 1
ATOM 730 N N . LEU A 1 92 ? -1.716 -4.527 7.305 1 96.5 92 LEU A N 1
ATOM 731 C CA . LEU A 1 92 ? -0.339 -4.961 7.09 1 96.5 92 LEU A CA 1
ATOM 732 C C . LEU A 1 92 ? -0.099 -6.336 7.699 1 96.5 92 LEU A C 1
ATOM 734 O O . LEU A 1 92 ? 0.598 -7.168 7.109 1 96.5 92 LEU A O 1
ATOM 738 N N . ASN A 1 93 ? -0.671 -6.605 8.859 1 96.56 93 ASN A N 1
ATOM 739 C CA . ASN A 1 93 ? -0.592 -7.93 9.461 1 96.56 93 ASN A CA 1
ATOM 740 C C . ASN A 1 93 ? -1.288 -8.984 8.609 1 96.56 93 ASN A C 1
ATOM 742 O O . ASN A 1 93 ? -0.774 -10.086 8.438 1 96.56 93 ASN A O 1
ATOM 746 N N . GLU A 1 94 ? -2.438 -8.664 8.117 1 95.69 94 GLU A N 1
ATOM 747 C CA . GLU A 1 94 ? -3.199 -9.578 7.266 1 95.69 94 GLU A CA 1
ATOM 748 C C . GLU A 1 94 ? -2.422 -9.938 6 1 95.69 94 GLU A C 1
ATOM 750 O O . GLU A 1 94 ? -2.395 -11.094 5.594 1 95.69 94 GLU A O 1
ATOM 755 N N . ILE A 1 95 ? -1.828 -8.961 5.398 1 96.62 95 ILE A N 1
ATOM 756 C CA . ILE A 1 95 ? -1.08 -9.172 4.164 1 96.62 95 ILE A CA 1
ATOM 757 C C . ILE A 1 95 ? 0.14 -10.047 4.445 1 96.62 95 ILE A C 1
ATOM 759 O O . ILE A 1 95 ? 0.441 -10.969 3.688 1 96.62 95 ILE A O 1
ATOM 763 N N . SER A 1 96 ? 0.835 -9.742 5.488 1 96.44 96 SER A N 1
ATOM 764 C CA . SER A 1 96 ? 1.981 -10.555 5.883 1 96.44 96 SER A CA 1
ATOM 765 C C . SER A 1 96 ? 1.578 -12.016 6.105 1 96.44 96 SER A C 1
ATOM 767 O O . SER A 1 96 ? 2.24 -12.93 5.609 1 96.44 96 SER A O 1
ATOM 769 N N . MET A 1 97 ? 0.547 -12.242 6.824 1 96.31 97 MET A N 1
ATOM 770 C CA . MET A 1 97 ? 0.065 -13.586 7.105 1 96.31 97 MET A CA 1
ATOM 771 C C . MET A 1 97 ? -0.355 -14.297 5.82 1 96.31 97 MET A C 1
ATOM 773 O O . MET A 1 97 ? -0.067 -15.477 5.637 1 96.31 97 MET A O 1
ATOM 777 N N . LEU A 1 98 ? -1.102 -13.555 5.008 1 97.25 98 LEU A N 1
ATOM 778 C CA . LEU A 1 98 ? -1.54 -14.102 3.73 1 97.25 98 LEU A CA 1
ATOM 779 C C . LEU A 1 98 ? -0.349 -14.594 2.912 1 97.25 98 LEU A C 1
ATOM 781 O O . LEU A 1 98 ? -0.348 -15.727 2.43 1 97.25 98 LEU A O 1
ATOM 785 N N . ILE A 1 99 ? 0.654 -13.812 2.785 1 96.81 99 ILE A N 1
ATOM 786 C CA . ILE A 1 99 ? 1.829 -14.148 1.988 1 96.81 99 ILE A CA 1
ATOM 787 C C . ILE A 1 99 ? 2.551 -15.344 2.609 1 96.81 99 ILE A C 1
ATOM 789 O O . ILE A 1 99 ? 2.982 -16.25 1.898 1 96.81 99 ILE A O 1
ATOM 793 N N . ASP A 1 100 ? 2.689 -15.328 3.932 1 95.88 100 ASP A N 1
ATOM 794 C CA . ASP A 1 100 ? 3.311 -16.453 4.629 1 95.88 100 ASP A CA 1
ATOM 795 C C . ASP A 1 100 ? 2.547 -17.75 4.371 1 95.88 100 ASP A C 1
ATOM 797 O O . ASP A 1 100 ? 3.154 -18.797 4.121 1 95.88 100 ASP A O 1
ATOM 801 N N . ASN A 1 101 ? 1.246 -17.641 4.48 1 96.44 101 ASN A N 1
ATOM 802 C CA . ASN A 1 101 ? 0.408 -18.812 4.25 1 96.44 101 ASN A CA 1
ATOM 803 C C . ASN A 1 101 ? 0.56 -19.344 2.826 1 96.44 101 ASN A C 1
ATOM 805 O O . ASN A 1 101 ? 0.597 -20.547 2.609 1 96.44 101 ASN A O 1
ATOM 809 N N . ILE A 1 102 ? 0.61 -18.438 1.875 1 97.06 102 ILE A N 1
ATOM 810 C CA . ILE A 1 102 ? 0.779 -18.844 0.483 1 97.06 102 ILE A CA 1
ATOM 811 C C . ILE A 1 102 ? 2.145 -19.5 0.3 1 97.06 102 ILE A C 1
ATOM 813 O O . ILE A 1 102 ? 2.248 -20.578 -0.296 1 97.06 102 ILE A O 1
ATOM 817 N N . THR A 1 103 ? 3.189 -18.922 0.803 1 95.81 103 THR A N 1
ATOM 818 C CA . THR A 1 103 ? 4.562 -19.375 0.63 1 95.81 103 THR A CA 1
ATOM 819 C C . THR A 1 103 ? 4.773 -20.734 1.3 1 95.81 103 THR A C 1
ATOM 821 O O . THR A 1 103 ? 5.465 -21.594 0.757 1 95.81 103 THR A O 1
ATOM 824 N N . GLU A 1 104 ? 4.176 -20.906 2.453 1 93.5 104 GLU A N 1
ATOM 825 C CA . GLU A 1 104 ? 4.359 -22.125 3.234 1 93.5 104 GLU A CA 1
ATOM 826 C C . GLU A 1 104 ? 3.371 -23.203 2.811 1 93.5 104 GLU A C 1
ATOM 828 O O . GLU A 1 104 ? 3.545 -24.375 3.146 1 93.5 104 GLU A O 1
ATOM 833 N N . GLY A 1 105 ? 2.375 -22.859 2.062 1 87.31 105 GLY A N 1
ATOM 834 C CA . GLY A 1 105 ? 1.361 -23.797 1.631 1 87.31 105 GLY A CA 1
ATOM 835 C C . GLY A 1 105 ? 0.341 -24.125 2.709 1 87.31 105 GLY A C 1
ATOM 836 O O . GLY A 1 105 ? -0.176 -25.234 2.775 1 87.31 105 GLY A O 1
ATOM 837 N N . ASP A 1 106 ? 0.088 -23.172 3.658 1 82.06 106 ASP A N 1
ATOM 838 C CA . ASP A 1 106 ? -0.801 -23.375 4.797 1 82.06 106 ASP A CA 1
ATOM 839 C C . ASP A 1 106 ? -2.051 -22.516 4.684 1 82.06 106 ASP A C 1
ATOM 841 O O . ASP A 1 106 ? -2.48 -21.906 5.664 1 82.06 106 ASP A O 1
ATOM 845 N N . CYS A 1 107 ? -2.801 -22.484 3.643 1 85.81 107 CYS A N 1
ATOM 846 C CA . CYS A 1 107 ? -4.004 -21.672 3.508 1 85.81 107 CYS A CA 1
ATOM 847 C C . CYS A 1 107 ? -5.227 -22.422 4.02 1 85.81 107 CYS A C 1
ATOM 849 O O . CYS A 1 107 ? -6.355 -21.953 3.865 1 85.81 107 CYS A O 1
ATOM 851 N N . GLU A 1 108 ? -5.148 -23.188 5.172 1 74.38 108 GLU A N 1
ATOM 852 C CA . GLU A 1 108 ? -6.336 -23.844 5.703 1 74.38 108 GLU A CA 1
ATOM 853 C C . GLU A 1 108 ? -7.297 -22.844 6.332 1 74.38 108 GLU A C 1
ATOM 855 O O . GLU A 1 108 ? -6.871 -21.797 6.82 1 74.38 108 GLU A O 1
ATOM 860 N N . MET B 1 1 ? -8.727 3.545 2.184 1 76.62 1 MET B N 1
ATOM 861 C CA . MET B 1 1 ? -7.344 3.223 2.527 1 76.62 1 MET B CA 1
ATOM 862 C C . MET B 1 1 ? -7.105 1.718 2.465 1 76.62 1 MET B C 1
ATOM 864 O O . MET B 1 1 ? -6.133 1.264 1.862 1 76.62 1 MET B O 1
ATOM 868 N N . ASP B 1 2 ? -8.062 0.927 2.795 1 88.31 2 ASP B N 1
ATOM 869 C CA . ASP B 1 2 ? -7.895 -0.522 2.842 1 88.31 2 ASP B CA 1
ATOM 870 C C . ASP B 1 2 ? -7.684 -1.098 1.444 1 88.31 2 ASP B C 1
ATOM 872 O O . ASP B 1 2 ? -6.727 -1.836 1.209 1 88.31 2 ASP B O 1
ATOM 876 N N . ASN B 1 3 ? -8.5 -0.621 0.512 1 92 3 ASN B N 1
ATOM 877 C CA . ASN B 1 3 ? -8.391 -1.137 -0.848 1 92 3 ASN B CA 1
ATOM 878 C C . ASN B 1 3 ? -7.102 -0.67 -1.521 1 92 3 ASN B C 1
ATOM 880 O O . ASN B 1 3 ? -6.504 -1.406 -2.309 1 92 3 ASN B O 1
ATOM 884 N N . ASP B 1 4 ? -6.668 0.54 -1.164 1 93.69 4 ASP B N 1
ATOM 885 C CA . ASP B 1 4 ? -5.426 1.069 -1.718 1 93.69 4 ASP B CA 1
ATOM 886 C C . ASP B 1 4 ? -4.227 0.23 -1.28 1 93.69 4 ASP B C 1
ATOM 888 O O . ASP B 1 4 ? -3.352 -0.082 -2.09 1 93.69 4 ASP B O 1
ATOM 892 N N . ILE B 1 5 ? -4.219 -0.14 -0.03 1 95 5 ILE B N 1
ATOM 893 C CA . ILE B 1 5 ? -3.096 -0.901 0.502 1 95 5 ILE B CA 1
ATOM 894 C C . ILE B 1 5 ? -3.086 -2.301 -0.107 1 95 5 ILE B C 1
ATOM 896 O O . ILE B 1 5 ? -2.037 -2.791 -0.537 1 95 5 ILE B O 1
ATOM 900 N N . ARG B 1 6 ? -4.242 -2.951 -0.201 1 95.56 6 ARG B N 1
ATOM 901 C CA . ARG B 1 6 ? -4.32 -4.273 -0.815 1 95.56 6 ARG B CA 1
ATOM 902 C C . ARG B 1 6 ? -3.814 -4.238 -2.254 1 95.56 6 ARG B C 1
ATOM 904 O O . ARG B 1 6 ? -3.031 -5.098 -2.66 1 95.56 6 ARG B O 1
ATOM 911 N N . ARG B 1 7 ? -4.281 -3.217 -2.967 1 95.25 7 ARG B N 1
ATOM 912 C CA . ARG B 1 7 ? -3.896 -3.062 -4.367 1 95.25 7 ARG B CA 1
ATOM 913 C C . ARG B 1 7 ? -2.389 -2.887 -4.504 1 95.25 7 ARG B C 1
ATOM 915 O O . ARG B 1 7 ? -1.787 -3.369 -5.469 1 95.25 7 ARG B O 1
ATOM 922 N N . ALA B 1 8 ? -1.772 -2.232 -3.57 1 96.25 8 ALA B N 1
ATOM 923 C CA . ALA B 1 8 ? -0.344 -1.935 -3.635 1 96.25 8 ALA B CA 1
ATOM 924 C C . ALA B 1 8 ? 0.487 -3.211 -3.545 1 96.25 8 ALA B C 1
ATOM 926 O O . ALA B 1 8 ? 1.619 -3.258 -4.031 1 96.25 8 ALA B O 1
ATOM 927 N N . PHE B 1 9 ? -0.09 -4.25 -3 1 97.25 9 PHE B N 1
ATOM 928 C CA . PHE B 1 9 ? 0.679 -5.473 -2.811 1 97.25 9 PHE B CA 1
ATOM 929 C C . PHE B 1 9 ? 0.229 -6.551 -3.789 1 97.25 9 PHE B C 1
ATOM 931 O O . PHE B 1 9 ? 0.775 -7.656 -3.797 1 97.25 9 PHE B O 1
ATOM 938 N N . LEU B 1 10 ? -0.709 -6.23 -4.598 1 97.38 10 LEU B N 1
ATOM 939 C CA . LEU B 1 10 ? -1.39 -7.266 -5.367 1 97.38 10 LEU B CA 1
ATOM 940 C C . LEU B 1 10 ? -0.441 -7.902 -6.379 1 97.38 10 LEU B C 1
ATOM 942 O O . LEU B 1 10 ? -0.473 -9.117 -6.586 1 97.38 10 LEU B O 1
ATOM 946 N N . LYS B 1 11 ? 0.41 -7.152 -7.062 1 97.81 11 LYS B N 1
ATOM 947 C CA . LYS B 1 11 ? 1.37 -7.711 -8.008 1 97.81 11 LYS B CA 1
ATOM 948 C C . LYS B 1 11 ? 2.268 -8.75 -7.34 1 97.81 11 LYS B C 1
ATOM 950 O O . LYS B 1 11 ? 2.49 -9.828 -7.883 1 97.81 11 LYS B O 1
ATOM 955 N N . TYR B 1 12 ? 2.762 -8.367 -6.18 1 98.19 12 TYR B N 1
ATOM 956 C CA . TYR B 1 12 ? 3.615 -9.258 -5.398 1 98.19 12 TYR B CA 1
ATOM 957 C C . TYR B 1 12 ? 2.867 -10.523 -5.008 1 98.19 12 TYR B C 1
ATOM 959 O O . TYR B 1 12 ? 3.408 -11.633 -5.113 1 98.19 12 TYR B O 1
ATOM 967 N N . ILE B 1 13 ? 1.662 -10.375 -4.543 1 98.38 13 ILE B N 1
ATOM 968 C CA . ILE B 1 13 ? 0.85 -11.5 -4.074 1 98.38 13 ILE B CA 1
ATOM 969 C C . ILE B 1 13 ? 0.547 -12.438 -5.238 1 98.38 13 ILE B C 1
ATOM 971 O O . ILE B 1 13 ? 0.699 -13.656 -5.121 1 98.38 13 ILE B O 1
ATOM 975 N N . VAL B 1 14 ? 0.179 -11.875 -6.363 1 98.75 14 VAL B N 1
ATOM 976 C CA . VAL B 1 14 ? -0.148 -12.68 -7.539 1 98.75 14 VAL B CA 1
ATOM 977 C C . VAL B 1 14 ? 1.08 -13.477 -7.98 1 98.75 14 VAL B C 1
ATOM 979 O O . VAL B 1 14 ? 0.994 -14.68 -8.219 1 98.75 14 VAL B O 1
ATOM 982 N N . LEU B 1 15 ? 2.209 -12.82 -8.078 1 98.81 15 LEU B N 1
ATOM 983 C CA . LEU B 1 15 ? 3.424 -13.508 -8.5 1 98.81 15 LEU B CA 1
ATOM 984 C C . LEU B 1 15 ? 3.83 -14.578 -7.492 1 98.81 15 LEU B C 1
ATOM 986 O O . LEU B 1 15 ? 4.359 -15.625 -7.867 1 98.81 15 LEU B O 1
ATOM 990 N N . THR B 1 16 ? 3.596 -14.289 -6.211 1 98.75 16 THR B N 1
ATOM 991 C CA . THR B 1 16 ? 3.869 -15.273 -5.172 1 98.75 16 THR B CA 1
ATOM 992 C C . THR B 1 16 ? 3.016 -16.531 -5.371 1 98.75 16 THR B C 1
ATOM 994 O O . THR B 1 16 ? 3.521 -17.641 -5.297 1 98.75 16 THR B O 1
ATOM 997 N N . VAL B 1 17 ? 1.738 -16.375 -5.637 1 98.62 17 VAL B N 1
ATOM 998 C CA . VAL B 1 17 ? 0.846 -17.5 -5.867 1 98.62 17 VAL B CA 1
ATOM 999 C C . VAL B 1 17 ? 1.356 -18.328 -7.043 1 98.62 17 VAL B C 1
ATOM 1001 O O . VAL B 1 17 ? 1.479 -19.562 -6.945 1 98.62 17 VAL B O 1
ATOM 1004 N N . ILE B 1 18 ? 1.707 -17.641 -8.164 1 98.75 18 ILE B N 1
ATOM 1005 C CA . ILE B 1 18 ? 2.139 -18.312 -9.391 1 98.75 18 ILE B CA 1
ATOM 1006 C C . ILE B 1 18 ? 3.467 -19.016 -9.141 1 98.75 18 ILE B C 1
ATOM 1008 O O . ILE B 1 18 ? 3.723 -20.078 -9.711 1 98.75 18 ILE B O 1
ATOM 1012 N N . SER B 1 19 ? 4.32 -18.453 -8.312 1 98.5 19 SER B N 1
ATOM 1013 C CA . SER B 1 19 ? 5.633 -19.031 -8.031 1 98.5 19 SER B CA 1
ATOM 1014 C C . SER B 1 19 ? 5.504 -20.375 -7.32 1 98.5 19 SER B C 1
ATOM 1016 O O . SER B 1 19 ? 6.422 -21.188 -7.371 1 98.5 19 SER B O 1
ATOM 1018 N N . LYS B 1 20 ? 4.43 -20.594 -6.578 1 97.69 20 LYS B N 1
ATOM 1019 C CA . LYS B 1 20 ? 4.223 -21.844 -5.855 1 97.69 20 LYS B CA 1
ATOM 1020 C C . LYS B 1 20 ? 3.748 -22.953 -6.797 1 97.69 20 LYS B C 1
ATOM 1022 O O . LYS B 1 20 ? 4.141 -24.109 -6.648 1 97.69 20 LYS B O 1
ATOM 1027 N N . GLU B 1 21 ? 2.865 -22.594 -7.688 1 96.06 21 GLU B N 1
ATOM 1028 C CA . GLU B 1 21 ? 2.307 -23.547 -8.641 1 96.06 21 GLU B CA 1
ATOM 1029 C C . GLU B 1 21 ? 1.726 -22.828 -9.859 1 96.06 21 GLU B C 1
ATOM 1031 O O . GLU B 1 21 ? 0.992 -21.844 -9.719 1 96.06 21 GLU B O 1
ATOM 1036 N N . SER B 1 22 ? 2.062 -23.344 -11.078 1 98.06 22 SER B N 1
ATOM 1037 C CA . SER B 1 22 ? 1.405 -22.859 -12.289 1 98.06 22 SER B CA 1
ATOM 1038 C C . SER B 1 22 ? -0.11 -22.984 -12.188 1 98.06 22 SER B C 1
ATOM 1040 O O . SER B 1 22 ? -0.624 -24.031 -11.789 1 98.06 22 SER B O 1
ATOM 1042 N N . THR B 1 23 ? -0.79 -21.891 -12.484 1 97.62 23 THR B N 1
ATOM 1043 C CA . THR B 1 23 ? -2.221 -21.938 -12.211 1 97.62 23 THR B CA 1
ATOM 1044 C C . THR B 1 23 ? -2.98 -20.953 -13.094 1 97.62 23 THR B C 1
ATOM 1046 O O . THR B 1 23 ? -2.391 -20.328 -13.977 1 97.62 23 THR B O 1
ATOM 1049 N N . HIS B 1 24 ? -4.398 -20.812 -12.922 1 97.62 24 HIS B N 1
ATOM 1050 C CA . HIS B 1 24 ? -5.32 -19.969 -13.68 1 97.62 24 HIS B CA 1
ATOM 1051 C C . HIS B 1 24 ? -5.707 -18.719 -12.883 1 97.62 24 HIS B C 1
ATOM 1053 O O . HIS B 1 24 ? -5.543 -18.688 -11.664 1 97.62 24 HIS B O 1
ATOM 1059 N N . GLY B 1 25 ? -6.211 -17.734 -13.727 1 97.62 25 GLY B N 1
ATOM 1060 C CA . GLY B 1 25 ? -6.652 -16.516 -13.078 1 97.62 25 GLY B CA 1
ATOM 1061 C C . GLY B 1 25 ? -7.66 -16.766 -11.969 1 97.62 25 GLY B C 1
ATOM 1062 O O . GLY B 1 25 ? -7.52 -16.219 -10.867 1 97.62 25 GLY B O 1
ATOM 1063 N N . TYR B 1 26 ? -8.586 -17.609 -12.258 1 97.19 26 TYR B N 1
ATOM 1064 C CA . TYR B 1 26 ? -9.625 -17.938 -11.289 1 97.19 26 TYR B CA 1
ATOM 1065 C C . TYR B 1 26 ? -9.023 -18.547 -10.031 1 97.19 26 TYR B C 1
ATOM 1067 O O . TYR B 1 26 ? -9.438 -18.219 -8.914 1 97.19 26 TYR B O 1
ATOM 1075 N N . GLU B 1 27 ? -8.109 -19.422 -10.18 1 97.38 27 GLU B N 1
ATOM 1076 C CA . GLU B 1 27 ? -7.496 -20.125 -9.055 1 97.38 27 GLU B CA 1
ATOM 1077 C C . GLU B 1 27 ? -6.676 -19.156 -8.195 1 97.38 27 GLU B C 1
ATOM 1079 O O . GLU B 1 27 ? -6.594 -19.312 -6.977 1 97.38 27 GLU B O 1
ATOM 1084 N N . ILE B 1 28 ? -6.043 -18.188 -8.82 1 98.38 28 ILE B N 1
ATOM 1085 C CA . ILE B 1 28 ? -5.293 -17.172 -8.078 1 98.38 28 ILE B CA 1
ATOM 1086 C C . ILE B 1 28 ? -6.234 -16.406 -7.148 1 98.38 28 ILE B C 1
ATOM 1088 O O . ILE B 1 28 ? -5.938 -16.234 -5.965 1 98.38 28 ILE B O 1
ATOM 1092 N N . ILE B 1 29 ? -7.383 -15.992 -7.695 1 98.56 29 ILE B N 1
ATOM 1093 C CA . ILE B 1 29 ? -8.391 -15.289 -6.91 1 98.56 29 ILE B CA 1
ATOM 1094 C C . ILE B 1 29 ? -8.844 -16.156 -5.746 1 98.56 29 ILE B C 1
ATOM 1096 O O . ILE B 1 29 ? -8.891 -15.703 -4.598 1 98.56 29 ILE B O 1
ATOM 1100 N N . LYS B 1 30 ? -9.078 -17.469 -6 1 97.94 30 LYS B N 1
ATOM 1101 C CA . LYS B 1 30 ? -9.539 -18.422 -4.98 1 97.94 30 LYS B CA 1
ATOM 1102 C C . LYS B 1 30 ? -8.477 -18.625 -3.902 1 97.94 30 LYS B C 1
ATOM 1104 O O . LYS B 1 30 ? -8.797 -18.703 -2.715 1 97.94 30 LYS B O 1
ATOM 1109 N N . THR B 1 31 ? -7.238 -18.734 -4.32 1 98.06 31 THR B N 1
ATOM 1110 C CA . THR B 1 31 ? -6.137 -18.906 -3.381 1 98.06 31 THR B CA 1
ATOM 1111 C C . THR B 1 31 ? -6.047 -17.719 -2.43 1 98.06 31 THR B C 1
ATOM 1113 O O . THR B 1 31 ? -5.906 -17.891 -1.218 1 98.06 31 THR B O 1
ATOM 1116 N N . ILE B 1 32 ? -6.137 -16.5 -2.93 1 98.31 32 ILE B N 1
ATOM 1117 C CA . ILE B 1 32 ? -6.07 -15.305 -2.102 1 98.31 32 ILE B CA 1
ATOM 1118 C C . ILE B 1 32 ? -7.25 -15.273 -1.136 1 98.31 32 ILE B C 1
ATOM 1120 O O . ILE B 1 32 ? -7.082 -14.984 0.051 1 98.31 32 ILE B O 1
ATOM 1124 N N . GLU B 1 33 ? -8.438 -15.602 -1.604 1 98.19 33 GLU B N 1
ATOM 1125 C CA . GLU B 1 33 ? -9.625 -15.641 -0.757 1 98.19 33 GLU B CA 1
ATOM 1126 C C . GLU B 1 33 ? -9.469 -16.656 0.373 1 98.19 33 GLU B C 1
ATOM 1128 O O . GLU B 1 33 ? -9.734 -16.344 1.536 1 98.19 33 GLU B O 1
ATOM 1133 N N . THR B 1 34 ? -8.984 -17.844 0.027 1 97.75 34 THR B N 1
ATOM 1134 C CA . THR B 1 34 ? -8.828 -18.922 0.992 1 97.75 34 THR B CA 1
ATOM 1135 C C . THR B 1 34 ? -7.742 -18.594 2.01 1 97.75 34 THR B C 1
ATOM 1137 O O . THR B 1 34 ? -7.957 -18.719 3.219 1 97.75 34 THR B O 1
ATOM 1140 N N . CYS B 1 35 ? -6.586 -18.062 1.541 1 97.31 35 CYS B N 1
ATOM 1141 C CA . CYS B 1 35 ? -5.438 -17.812 2.408 1 97.31 35 CYS B CA 1
ATOM 1142 C C . CYS B 1 35 ? -5.656 -16.578 3.27 1 97.31 35 CYS B C 1
ATOM 1144 O O . CYS B 1 35 ? -4.973 -16.391 4.277 1 97.31 35 CYS B O 1
ATOM 1146 N N . SER B 1 36 ? -6.555 -15.742 2.928 1 96.31 36 SER B N 1
ATOM 1147 C CA . SER B 1 36 ? -6.934 -14.609 3.766 1 96.31 36 SER B CA 1
ATOM 1148 C C . SER B 1 36 ? -8.047 -14.984 4.734 1 96.31 36 SER B C 1
ATOM 1150 O O . SER B 1 36 ? -8.57 -14.133 5.449 1 96.31 36 SER B O 1
ATOM 1152 N N . LYS B 1 37 ? -8.516 -16.25 4.633 1 95 37 LYS B N 1
ATOM 1153 C CA . LYS B 1 37 ? -9.609 -16.766 5.461 1 95 37 LYS B CA 1
ATOM 1154 C C . LYS B 1 37 ? -10.906 -16.016 5.184 1 95 37 LYS B C 1
ATOM 1156 O O . LYS B 1 37 ? -11.633 -15.648 6.113 1 95 37 LYS B O 1
ATOM 1161 N N . GLY B 1 38 ? -11.062 -15.664 3.883 1 95.88 38 GLY B N 1
ATOM 1162 C CA . GLY B 1 38 ? -12.297 -15.055 3.412 1 95.88 38 GLY B CA 1
ATOM 1163 C C . GLY B 1 38 ? -12.328 -13.547 3.582 1 95.88 38 GLY B C 1
ATOM 1164 O O . GLY B 1 38 ? -13.305 -12.898 3.209 1 95.88 38 GLY B O 1
ATOM 1165 N N . ARG B 1 39 ? -11.258 -12.922 4.105 1 94.62 39 ARG B N 1
ATOM 1166 C CA . ARG B 1 39 ? -11.234 -11.484 4.387 1 94.62 39 ARG B CA 1
ATOM 1167 C C . ARG B 1 39 ? -11.062 -10.68 3.102 1 94.62 39 ARG B C 1
ATOM 1169 O O . ARG B 1 39 ? -11.383 -9.492 3.062 1 94.62 39 ARG B O 1
ATOM 1176 N N . TRP B 1 40 ? -10.531 -11.359 2.064 1 97.38 40 TRP B N 1
ATOM 1177 C CA . TRP B 1 40 ? -10.258 -10.633 0.829 1 97.38 40 TRP B CA 1
ATOM 1178 C C . TRP B 1 40 ? -10.469 -11.531 -0.388 1 97.38 40 TRP B C 1
ATOM 1180 O O . TRP B 1 40 ? -9.883 -12.609 -0.486 1 97.38 40 TRP B O 1
ATOM 1190 N N . LYS B 1 41 ? -11.25 -11.031 -1.293 1 97.94 41 LYS B N 1
ATOM 1191 C CA . LYS B 1 41 ? -11.445 -11.633 -2.607 1 97.94 41 LYS B CA 1
ATOM 1192 C C . LYS B 1 41 ? -11.258 -10.609 -3.719 1 97.94 41 LYS B C 1
ATOM 1194 O O . LYS B 1 41 ? -12.148 -9.797 -3.977 1 97.94 41 LYS B O 1
ATOM 1199 N N . PRO B 1 42 ? -10.062 -10.656 -4.371 1 98.12 42 PRO B N 1
ATOM 1200 C CA . PRO B 1 42 ? -9.891 -9.688 -5.449 1 98.12 42 PRO B CA 1
ATOM 1201 C C . PRO B 1 42 ? -10.828 -9.93 -6.625 1 98.12 42 PRO B C 1
ATOM 1203 O O . PRO B 1 42 ? -11.219 -11.07 -6.883 1 98.12 42 PRO B O 1
ATOM 1206 N N . SER B 1 43 ? -11.141 -8.852 -7.254 1 97.56 43 SER B N 1
ATOM 1207 C CA . SER B 1 43 ? -12 -8.961 -8.43 1 97.56 43 SER B CA 1
ATOM 1208 C C . SER B 1 43 ? -11.211 -9.406 -9.656 1 97.56 43 SER B C 1
ATOM 1210 O O . SER B 1 43 ? -9.992 -9.234 -9.711 1 97.56 43 SER B O 1
ATOM 1212 N N . THR B 1 44 ? -12.031 -9.914 -10.688 1 96.94 44 THR B N 1
ATOM 1213 C CA . THR B 1 44 ? -11.43 -10.211 -11.977 1 96.94 44 THR B CA 1
ATOM 1214 C C . THR B 1 44 ? -10.797 -8.961 -12.578 1 96.94 44 THR B C 1
ATOM 1216 O O . THR B 1 44 ? -9.711 -9.031 -13.164 1 96.94 44 THR B O 1
ATOM 1219 N N . GLY B 1 45 ? -11.438 -7.883 -12.406 1 97.56 45 GLY B N 1
ATOM 1220 C CA . GLY B 1 45 ? -10.961 -6.617 -12.938 1 97.56 45 GLY B CA 1
ATOM 1221 C C . GLY B 1 45 ? -9.641 -6.18 -12.344 1 97.56 45 GLY B C 1
ATOM 1222 O O . GLY B 1 45 ? -8.914 -5.387 -12.945 1 97.56 45 GLY B O 1
ATOM 1223 N N . SER B 1 46 ? -9.281 -6.656 -11.172 1 97.31 46 SER B N 1
ATOM 1224 C CA . SER B 1 46 ? -8.031 -6.27 -10.531 1 97.31 46 SER B CA 1
ATOM 1225 C C . SER B 1 46 ? -6.922 -7.273 -10.844 1 97.31 46 SER B C 1
ATOM 1227 O O . SER B 1 46 ? -5.742 -6.914 -10.867 1 97.31 46 SER B O 1
ATOM 1229 N N . ILE B 1 47 ? -7.281 -8.531 -11.102 1 98.38 47 ILE B N 1
ATOM 1230 C CA . ILE B 1 47 ? -6.312 -9.617 -11.234 1 98.38 47 ILE B CA 1
ATOM 1231 C C . ILE B 1 47 ? -5.793 -9.672 -12.664 1 98.38 47 ILE B C 1
ATOM 1233 O O . ILE B 1 47 ? -4.586 -9.781 -12.898 1 98.38 47 ILE B O 1
ATOM 1237 N N . TYR B 1 48 ? -6.668 -9.5 -13.586 1 98 48 TYR B N 1
ATOM 1238 C CA . TYR B 1 48 ? -6.281 -9.82 -14.961 1 98 48 TYR B CA 1
ATOM 1239 C C . TYR B 1 48 ? -5.387 -8.727 -15.539 1 98 48 TYR B C 1
ATOM 1241 O O . TYR B 1 48 ? -4.441 -9.023 -16.281 1 98 48 TYR B O 1
ATOM 1249 N N . PRO B 1 49 ? -5.609 -7.559 -15.305 1 98.25 49 PRO B N 1
ATOM 1250 C CA . PRO B 1 49 ? -4.629 -6.559 -15.734 1 98.25 49 PRO B CA 1
ATOM 1251 C C . PRO B 1 49 ? -3.238 -6.809 -15.148 1 98.25 49 PRO B C 1
ATOM 1253 O O . PRO B 1 49 ? -2.232 -6.559 -15.82 1 98.25 49 PRO B O 1
ATOM 1256 N N . ILE B 1 50 ? -3.145 -7.258 -13.906 1 98.38 50 ILE B N 1
ATOM 1257 C CA . ILE B 1 50 ? -1.869 -7.582 -13.281 1 98.38 50 ILE B CA 1
ATOM 1258 C C . ILE B 1 50 ? -1.214 -8.75 -14.016 1 98.38 50 ILE B C 1
ATOM 1260 O O . ILE B 1 50 ? -0.014 -8.719 -14.305 1 98.38 50 ILE B O 1
ATOM 1264 N N . LEU B 1 51 ? -2.018 -9.727 -14.289 1 98.75 51 LEU B N 1
ATOM 1265 C CA . LEU B 1 51 ? -1.502 -10.867 -15.039 1 98.75 51 LEU B CA 1
ATOM 1266 C C . LEU B 1 51 ? -0.97 -10.43 -16.406 1 98.75 51 LEU B C 1
ATOM 1268 O O . LEU B 1 51 ? 0.115 -10.852 -16.812 1 98.75 51 LEU B O 1
ATOM 1272 N N . ASP B 1 52 ? -1.746 -9.547 -17.109 1 98.25 52 ASP B N 1
ATOM 1273 C CA . ASP B 1 52 ? -1.298 -9.023 -18.406 1 98.25 52 ASP B CA 1
ATOM 1274 C C . ASP B 1 52 ? 0.033 -8.281 -18.25 1 98.25 52 ASP B C 1
ATOM 1276 O O . ASP B 1 52 ? 0.928 -8.445 -19.094 1 98.25 52 ASP B O 1
ATOM 1280 N N . TYR B 1 53 ? 0.159 -7.562 -17.281 1 98.38 53 TYR B N 1
ATOM 1281 C CA . TYR B 1 53 ? 1.388 -6.824 -17 1 98.38 53 TYR B CA 1
ATOM 1282 C C . TYR B 1 53 ? 2.555 -7.777 -16.781 1 98.38 53 TYR B C 1
ATOM 1284 O O . TYR B 1 53 ? 3.625 -7.613 -17.359 1 98.38 53 TYR B O 1
ATOM 1292 N N . LEU B 1 54 ? 2.379 -8.805 -15.914 1 98.69 54 LEU B N 1
ATOM 1293 C CA . LEU B 1 54 ? 3.445 -9.742 -15.578 1 98.69 54 LEU B CA 1
ATOM 1294 C C . LEU B 1 54 ? 3.91 -10.5 -16.812 1 98.69 54 LEU B C 1
ATOM 1296 O O . LEU B 1 54 ? 5.102 -10.781 -16.969 1 98.69 54 LEU B O 1
ATOM 1300 N N . VAL B 1 55 ? 2.957 -10.82 -17.656 1 98.75 55 VAL B N 1
ATOM 1301 C CA . VAL B 1 55 ? 3.291 -11.484 -18.922 1 98.75 55 VAL B CA 1
ATOM 1302 C C . VAL B 1 55 ? 4.082 -10.531 -19.812 1 98.75 55 VAL B C 1
ATOM 1304 O O . VAL B 1 55 ? 5.121 -10.906 -20.359 1 98.75 55 VAL B O 1
ATOM 1307 N N . SER B 1 56 ? 3.602 -9.32 -19.953 1 98.62 56 SER B N 1
ATOM 1308 C CA . SER B 1 56 ? 4.254 -8.336 -20.812 1 98.62 56 SER B CA 1
ATOM 1309 C C . SER B 1 56 ? 5.68 -8.055 -20.359 1 98.62 56 SER B C 1
ATOM 1311 O O . SER B 1 56 ? 6.562 -7.797 -21.172 1 98.62 56 SER B O 1
ATOM 1313 N N . GLU B 1 57 ? 5.957 -8.164 -19.094 1 98.38 57 GLU B N 1
ATOM 1314 C CA . GLU B 1 57 ? 7.273 -7.902 -18.516 1 98.38 57 GLU B CA 1
ATOM 1315 C C . GLU B 1 57 ? 8.18 -9.125 -18.625 1 98.38 57 GLU B C 1
ATOM 1317 O O . GLU B 1 57 ? 9.367 -9.062 -18.297 1 98.38 57 GLU B O 1
ATOM 1322 N N . GLY B 1 58 ? 7.586 -10.219 -18.984 1 98.75 58 GLY B N 1
ATOM 1323 C CA . GLY B 1 58 ? 8.344 -11.453 -19.125 1 98.75 58 GLY B CA 1
ATOM 1324 C C . GLY B 1 58 ? 8.539 -12.188 -17.812 1 98.75 58 GLY B C 1
ATOM 1325 O O . GLY B 1 58 ? 9.359 -13.102 -17.719 1 98.75 58 GLY B O 1
ATOM 1326 N N . PHE B 1 59 ? 7.875 -11.812 -16.75 1 98.88 59 PHE B N 1
ATOM 1327 C CA . PHE B 1 59 ? 7.988 -12.445 -15.438 1 98.88 59 PHE B CA 1
ATOM 1328 C C . PHE B 1 59 ? 7.176 -13.734 -15.383 1 98.88 59 PHE B C 1
ATOM 1330 O O . PHE B 1 59 ? 7.461 -14.617 -14.578 1 98.88 59 PHE B O 1
ATOM 1337 N N . VAL B 1 60 ? 6.094 -13.852 -16.188 1 98.88 60 VAL B N 1
ATOM 1338 C CA . VAL B 1 60 ? 5.156 -14.969 -16.266 1 98.88 60 VAL B CA 1
ATOM 13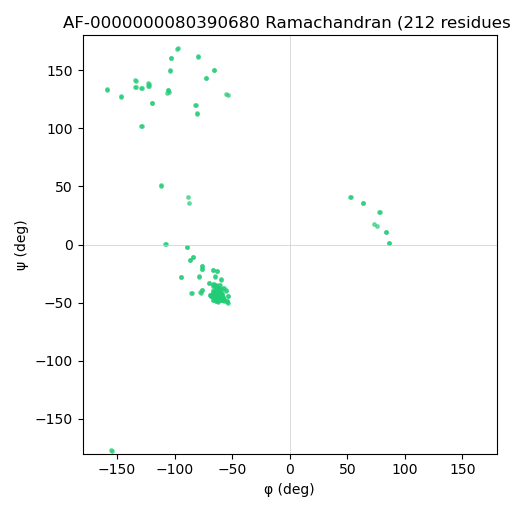39 C C . VAL B 1 60 ? 4.898 -15.32 -17.734 1 98.88 60 VAL B C 1
ATOM 1341 O O . VAL B 1 60 ? 4.859 -14.438 -18.594 1 98.88 60 VAL B O 1
ATOM 1344 N N . MET B 1 61 ? 4.805 -16.531 -17.969 1 98.75 61 MET B N 1
ATOM 1345 C CA . MET B 1 61 ? 4.316 -17 -19.266 1 98.75 61 MET B CA 1
ATOM 1346 C C . MET B 1 61 ? 2.881 -17.5 -19.156 1 98.75 61 MET B C 1
ATOM 1348 O O . MET B 1 61 ? 2.457 -17.953 -18.094 1 98.75 61 MET B O 1
ATOM 1352 N N . SER B 1 62 ? 2.18 -17.344 -20.234 1 98.12 62 SER B N 1
ATOM 1353 C CA . SER B 1 62 ? 0.817 -17.875 -20.297 1 98.12 62 SER B CA 1
ATOM 1354 C C . SER B 1 62 ? 0.648 -18.844 -21.453 1 98.12 62 SER B C 1
ATOM 1356 O O . SER B 1 62 ? 1.207 -18.641 -22.531 1 98.12 62 SER B O 1
ATOM 1358 N N . GLU B 1 63 ? 0.007 -19.891 -21.188 1 96.94 63 GLU B N 1
ATOM 1359 C CA . GLU B 1 63 ? -0.325 -20.891 -22.203 1 96.94 63 GLU B CA 1
ATOM 1360 C C . GLU B 1 63 ? -1.782 -21.328 -22.094 1 96.94 63 GLU B C 1
ATOM 1362 O O . GLU B 1 63 ? -2.307 -21.469 -20.984 1 96.94 63 GLU B O 1
ATOM 1367 N N . GLU B 1 64 ? -2.391 -21.391 -23.234 1 95.12 64 GLU B N 1
ATOM 1368 C CA . GLU B 1 64 ? -3.75 -21.922 -23.234 1 95.12 64 GLU B CA 1
ATOM 1369 C C . GLU B 1 64 ? -3.744 -23.453 -23.203 1 95.12 64 GLU B C 1
ATOM 1371 O O . GLU B 1 64 ? -3.193 -24.094 -24.109 1 95.12 64 GLU B O 1
ATOM 1376 N N . ILE B 1 65 ? -4.207 -23.984 -22.141 1 89.94 65 ILE B N 1
ATOM 1377 C CA . ILE B 1 65 ? -4.367 -25.422 -21.984 1 89.94 65 ILE B CA 1
ATOM 1378 C C . ILE B 1 65 ? -5.836 -25.75 -21.734 1 89.94 65 ILE B C 1
ATOM 1380 O O . ILE B 1 65 ? -6.426 -25.281 -20.75 1 89.94 65 ILE B O 1
ATOM 1384 N N . ASP B 1 66 ? -6.504 -26.609 -22.594 1 89.81 66 ASP B N 1
ATOM 1385 C CA . ASP B 1 66 ? -7.898 -27.016 -22.469 1 89.81 66 ASP B CA 1
ATOM 1386 C C . ASP B 1 66 ? -8.812 -25.797 -22.344 1 89.81 66 ASP B C 1
ATOM 1388 O O . ASP B 1 66 ? -9.625 -25.719 -21.422 1 89.81 66 ASP B O 1
ATOM 1392 N N . ARG B 1 67 ? -8.594 -24.859 -23.016 1 88.38 67 ARG B N 1
ATOM 1393 C CA . ARG B 1 67 ? -9.414 -23.656 -23.156 1 88.38 67 ARG B CA 1
ATOM 1394 C C . ARG B 1 67 ? -9.312 -22.781 -21.922 1 88.38 67 ARG B C 1
ATOM 1396 O O . ARG B 1 67 ? -10.203 -21.969 -21.641 1 88.38 67 ARG B O 1
ATOM 1403 N N . LYS B 1 68 ? -8.227 -23.078 -21.125 1 91.5 68 LYS B N 1
ATOM 1404 C CA . LYS B 1 68 ? -7.938 -22.234 -19.969 1 91.5 68 LYS B CA 1
ATOM 1405 C C . LYS B 1 68 ? -6.52 -21.672 -20.047 1 91.5 68 LYS B C 1
ATOM 1407 O O . LYS B 1 68 ? -5.586 -22.391 -20.422 1 91.5 68 LYS B O 1
ATOM 1412 N N . LYS B 1 69 ? -6.457 -20.484 -19.703 1 96.38 69 LYS B N 1
ATOM 1413 C CA . LYS B 1 69 ? -5.137 -19.859 -19.688 1 96.38 69 LYS B CA 1
ATOM 1414 C C . LYS B 1 69 ? -4.387 -20.188 -18.406 1 96.38 69 LYS B C 1
ATOM 1416 O O . LYS B 1 69 ? -4.895 -19.938 -17.312 1 96.38 69 LYS B O 1
ATOM 1421 N N . VAL B 1 70 ? -3.188 -20.859 -18.578 1 98.31 70 VAL B N 1
ATOM 1422 C CA . VAL B 1 70 ? -2.355 -21.234 -17.438 1 98.31 70 VAL B CA 1
ATOM 1423 C C . VAL B 1 70 ? -1.139 -20.312 -17.359 1 98.31 70 VAL B C 1
ATOM 1425 O O . VAL B 1 70 ? -0.493 -20.047 -18.375 1 98.31 70 VAL B O 1
ATOM 1428 N N . TYR B 1 71 ? -0.849 -19.797 -16.188 1 98.81 71 TYR B N 1
ATOM 1429 C CA . TYR B 1 71 ? 0.267 -18.891 -15.938 1 98.81 71 TYR B CA 1
ATOM 1430 C C . TYR B 1 71 ? 1.4 -19.609 -15.219 1 98.81 71 TYR B C 1
ATOM 1432 O O . TYR B 1 71 ? 1.17 -20.297 -14.219 1 98.81 71 TYR B O 1
ATOM 1440 N N . THR B 1 72 ? 2.6 -19.453 -15.727 1 98.88 72 THR B N 1
ATOM 1441 C CA . THR B 1 72 ? 3.801 -20.062 -15.172 1 98.88 72 THR B CA 1
ATOM 1442 C C . THR B 1 72 ? 4.902 -19.031 -14.984 1 98.88 72 THR B C 1
ATOM 1444 O O . THR B 1 72 ? 5.152 -18.219 -15.875 1 98.88 72 THR B O 1
ATOM 1447 N N . ILE B 1 73 ? 5.566 -19.031 -13.859 1 98.88 73 ILE B N 1
ATOM 1448 C CA . ILE B 1 73 ? 6.633 -18.078 -13.594 1 98.88 73 ILE B CA 1
ATOM 1449 C C . ILE B 1 73 ? 7.863 -18.438 -14.43 1 98.88 73 ILE B C 1
ATOM 1451 O O . ILE B 1 73 ? 8.148 -19.609 -14.648 1 98.88 73 ILE B O 1
ATOM 1455 N N . THR B 1 74 ? 8.555 -17.438 -14.898 1 98.88 74 THR B N 1
ATOM 1456 C CA . THR B 1 74 ? 9.797 -17.609 -15.633 1 98.88 74 THR B CA 1
ATOM 1457 C C . THR B 1 74 ? 11 -17.422 -14.711 1 98.88 74 THR B C 1
ATOM 1459 O O . THR B 1 74 ? 10.852 -16.969 -13.578 1 98.88 74 THR B O 1
ATOM 1462 N N . PRO B 1 75 ? 12.234 -17.781 -15.164 1 98.81 75 PRO B N 1
ATOM 1463 C CA . PRO B 1 75 ? 13.422 -17.453 -14.375 1 98.81 75 PRO B CA 1
ATOM 1464 C C . PRO B 1 75 ? 13.523 -15.961 -14.062 1 98.81 75 PRO B C 1
ATOM 1466 O O . PRO B 1 75 ? 13.883 -15.586 -12.945 1 98.81 75 PRO B O 1
ATOM 1469 N N . GLU B 1 76 ? 13.18 -15.109 -15.008 1 98.75 76 GLU B N 1
ATOM 1470 C CA . GLU B 1 76 ? 13.156 -13.672 -14.781 1 98.75 76 GLU B CA 1
ATOM 1471 C C . GLU B 1 76 ? 12.117 -13.289 -13.727 1 98.75 76 GLU B C 1
ATOM 1473 O O . GLU B 1 76 ? 12.328 -12.375 -12.93 1 98.75 76 GLU B O 1
ATOM 1478 N N . GLY B 1 77 ? 11.008 -14 -13.797 1 98.88 77 GLY B N 1
ATOM 1479 C CA . GLY B 1 77 ? 9.961 -13.773 -12.805 1 98.88 77 GLY B CA 1
ATOM 1480 C C . GLY B 1 77 ? 10.391 -14.141 -11.398 1 98.88 77 GLY B C 1
ATOM 1481 O O . GLY B 1 77 ? 10.016 -13.461 -10.438 1 98.88 77 GLY B O 1
ATOM 1482 N N . SER B 1 78 ? 11.18 -15.164 -11.297 1 98.81 78 SER B N 1
ATOM 1483 C CA . SER B 1 78 ? 11.695 -15.57 -9.992 1 98.81 78 SER B CA 1
ATOM 1484 C C . SER B 1 78 ? 12.625 -14.508 -9.414 1 98.81 78 SER B C 1
ATOM 1486 O O . SER B 1 78 ? 12.562 -14.203 -8.219 1 98.81 78 SER B O 1
ATOM 1488 N N . VAL B 1 79 ? 13.461 -13.992 -10.234 1 98.75 79 VAL B N 1
ATOM 1489 C CA . VAL B 1 79 ? 14.352 -12.914 -9.812 1 98.75 79 VAL B CA 1
ATOM 1490 C C . VAL B 1 79 ? 13.531 -11.688 -9.414 1 98.75 79 VAL B C 1
ATOM 1492 O O . VAL B 1 79 ? 13.789 -11.07 -8.375 1 98.75 79 VAL B O 1
ATOM 1495 N N . ALA B 1 80 ? 12.539 -11.414 -10.203 1 98.5 80 ALA B N 1
ATOM 1496 C CA . ALA B 1 80 ? 11.672 -10.281 -9.922 1 98.5 80 ALA B CA 1
ATOM 1497 C C . ALA B 1 80 ? 10.945 -10.453 -8.586 1 98.5 80 ALA B C 1
ATOM 1499 O O . ALA B 1 80 ? 10.797 -9.5 -7.824 1 98.5 80 ALA B O 1
ATOM 1500 N N . LEU B 1 81 ? 10.484 -11.641 -8.32 1 98.62 81 LEU B N 1
ATOM 1501 C CA . LEU B 1 81 ? 9.789 -11.93 -7.074 1 98.62 81 LEU B CA 1
ATOM 1502 C C . LEU B 1 81 ? 10.695 -11.656 -5.875 1 98.62 81 LEU B C 1
ATOM 1504 O O . LEU B 1 81 ? 10.266 -11.047 -4.895 1 98.62 81 LEU B O 1
ATOM 1508 N N . GLU B 1 82 ? 11.922 -12.07 -5.988 1 98.38 82 GLU B N 1
ATOM 1509 C CA . GLU B 1 82 ? 12.883 -11.828 -4.914 1 98.38 82 GLU B CA 1
ATOM 1510 C C . GLU B 1 82 ? 13.125 -10.328 -4.727 1 98.38 82 GLU B C 1
ATOM 1512 O O . GLU B 1 82 ? 13.211 -9.844 -3.594 1 98.38 82 GLU B O 1
ATOM 1517 N N . GLU B 1 83 ? 13.273 -9.641 -5.773 1 98 83 GLU B N 1
ATOM 1518 C CA . GLU B 1 83 ? 13.477 -8.195 -5.719 1 98 83 GLU B CA 1
ATOM 1519 C C . GLU B 1 83 ? 12.273 -7.496 -5.105 1 98 83 GLU B C 1
ATOM 1521 O O . GLU B 1 83 ? 12.43 -6.57 -4.301 1 98 83 GLU B O 1
ATOM 1526 N N . MET B 1 84 ? 11.078 -7.961 -5.469 1 97.5 84 MET B N 1
ATOM 1527 C CA . MET B 1 84 ? 9.859 -7.379 -4.914 1 97.5 84 MET B CA 1
ATOM 1528 C C . MET B 1 84 ? 9.781 -7.609 -3.41 1 97.5 84 MET B C 1
ATOM 1530 O O . MET B 1 84 ? 9.352 -6.73 -2.664 1 97.5 84 MET B O 1
ATOM 1534 N N . ALA B 1 85 ? 10.141 -8.789 -3.021 1 97.12 85 ALA B N 1
ATOM 1535 C CA . ALA B 1 85 ? 10.141 -9.117 -1.598 1 97.12 85 ALA B CA 1
ATOM 1536 C C . ALA B 1 85 ? 11.055 -8.18 -0.816 1 97.12 85 ALA B C 1
ATOM 1538 O O . ALA B 1 85 ? 10.68 -7.668 0.24 1 97.12 85 ALA B O 1
ATOM 1539 N N . ARG B 1 86 ? 12.227 -7.996 -1.313 1 97 86 ARG B N 1
ATOM 1540 C CA . ARG B 1 86 ? 13.195 -7.121 -0.661 1 97 86 ARG B CA 1
ATOM 1541 C C . ARG B 1 86 ? 12.703 -5.68 -0.633 1 97 86 ARG B C 1
ATOM 1543 O O . ARG B 1 86 ? 12.766 -5.016 0.404 1 97 86 ARG B O 1
ATOM 1550 N N . LYS B 1 87 ? 12.258 -5.199 -1.717 1 95.88 87 LYS B N 1
ATOM 1551 C CA . LYS B 1 87 ? 11.766 -3.828 -1.818 1 95.88 87 LYS B CA 1
ATOM 1552 C C . LYS B 1 87 ? 10.586 -3.596 -0.883 1 95.88 87 LYS B C 1
ATOM 1554 O O . LYS B 1 87 ? 10.484 -2.545 -0.247 1 95.88 87 LYS B O 1
ATOM 1559 N N . LYS B 1 88 ? 9.688 -4.574 -0.881 1 95.69 88 LYS B N 1
ATOM 1560 C CA . LYS B 1 88 ? 8.547 -4.52 0.028 1 95.69 88 LYS B CA 1
ATOM 1561 C C . LYS B 1 88 ? 9 -4.332 1.472 1 95.69 88 LYS B C 1
ATOM 1563 O O . LYS B 1 88 ? 8.508 -3.447 2.174 1 95.69 88 LYS B O 1
ATOM 1568 N N . ALA B 1 89 ? 9.93 -5.137 1.902 1 96.06 89 ALA B N 1
ATOM 1569 C CA . ALA B 1 89 ? 10.438 -5.055 3.27 1 96.06 89 ALA B CA 1
ATOM 1570 C C . ALA B 1 89 ? 11.062 -3.691 3.543 1 96.06 89 ALA B C 1
ATOM 1572 O O . ALA B 1 89 ? 10.781 -3.064 4.566 1 96.06 89 ALA B O 1
ATOM 1573 N N . ASP B 1 90 ? 11.875 -3.238 2.666 1 96.19 90 ASP B N 1
ATOM 1574 C CA . ASP B 1 90 ? 12.57 -1.96 2.805 1 96.19 90 ASP B CA 1
ATOM 1575 C C . ASP B 1 90 ? 11.578 -0.803 2.865 1 96.19 90 ASP B C 1
ATOM 1577 O O . ASP B 1 90 ? 11.711 0.1 3.693 1 96.19 90 ASP B O 1
ATOM 1581 N N . LEU B 1 91 ? 10.617 -0.864 1.989 1 95.81 91 LEU B N 1
ATOM 1582 C CA . LEU B 1 91 ? 9.648 0.222 1.885 1 95.81 91 LEU B CA 1
ATOM 1583 C C . LEU B 1 91 ? 8.75 0.274 3.119 1 95.81 91 LEU B C 1
ATOM 1585 O O . LEU B 1 91 ? 8.484 1.354 3.65 1 95.81 91 LEU B O 1
ATOM 1589 N N . LEU B 1 92 ? 8.273 -0.856 3.59 1 96.38 92 LEU B N 1
ATOM 1590 C CA . LEU B 1 92 ? 7.434 -0.881 4.785 1 96.38 92 LEU B CA 1
ATOM 1591 C C . LEU B 1 92 ? 8.195 -0.359 5.996 1 96.38 92 LEU B C 1
ATOM 1593 O O . LEU B 1 92 ? 7.637 0.356 6.828 1 96.38 92 LEU B O 1
ATOM 1597 N N . ASN B 1 93 ? 9.469 -0.686 6.105 1 96.5 93 ASN B N 1
ATOM 1598 C CA . ASN B 1 93 ? 10.305 -0.145 7.168 1 96.5 93 ASN B CA 1
ATOM 1599 C C . ASN B 1 93 ? 10.469 1.367 7.039 1 96.5 93 ASN B C 1
ATOM 1601 O O . ASN B 1 93 ? 10.414 2.088 8.039 1 96.5 93 ASN B O 1
ATOM 1605 N N . GLU B 1 94 ? 10.695 1.833 5.863 1 95.69 94 GLU B N 1
ATOM 1606 C CA . GLU B 1 94 ? 10.852 3.26 5.602 1 95.69 94 GLU B CA 1
ATOM 1607 C C . GLU B 1 94 ? 9.594 4.035 5.988 1 95.69 94 GLU B C 1
ATOM 1609 O O . GLU B 1 94 ? 9.68 5.105 6.594 1 95.69 94 GLU B O 1
ATOM 1614 N N . ILE B 1 95 ? 8.461 3.51 5.625 1 96.56 95 ILE B N 1
ATOM 1615 C CA . ILE B 1 95 ? 7.199 4.176 5.906 1 96.56 95 ILE B CA 1
ATOM 1616 C C . ILE B 1 95 ? 6.957 4.207 7.414 1 96.56 95 ILE B C 1
ATOM 1618 O O . ILE B 1 95 ? 6.543 5.23 7.961 1 96.56 95 ILE B O 1
ATOM 1622 N N . SER B 1 96 ? 7.184 3.125 8.055 1 96.38 96 SER B N 1
ATOM 1623 C CA . SER B 1 96 ? 7.051 3.068 9.508 1 96.38 96 SER B CA 1
ATOM 1624 C C . SER B 1 96 ? 7.945 4.098 10.188 1 96.38 96 SER B C 1
ATOM 1626 O O . SER B 1 96 ? 7.496 4.832 11.07 1 96.38 96 SER B O 1
ATOM 1628 N N . MET B 1 97 ? 9.164 4.16 9.82 1 96.25 97 MET B N 1
ATOM 1629 C CA . MET B 1 97 ? 10.109 5.105 10.391 1 96.25 97 MET B CA 1
ATOM 1630 C C . MET B 1 97 ? 9.688 6.543 10.125 1 96.25 97 MET B C 1
ATOM 1632 O O . MET B 1 97 ? 9.781 7.398 11 1 96.25 97 MET B O 1
ATOM 1636 N N . LEU B 1 98 ? 9.305 6.766 8.867 1 97.19 98 LEU B N 1
ATOM 1637 C CA . LEU B 1 98 ? 8.828 8.094 8.484 1 97.19 98 LEU B CA 1
ATOM 1638 C C . LEU B 1 98 ? 7.688 8.547 9.391 1 97.19 98 LEU B C 1
ATOM 1640 O O . LEU B 1 98 ? 7.723 9.648 9.938 1 97.19 98 LEU B O 1
ATOM 1644 N N . ILE B 1 99 ? 6.727 7.723 9.602 1 96.81 99 ILE B N 1
ATOM 1645 C CA . ILE B 1 99 ? 5.551 8.055 10.398 1 96.81 99 ILE B CA 1
ATOM 1646 C C . ILE B 1 99 ? 5.965 8.281 11.852 1 96.81 99 ILE B C 1
ATOM 1648 O O . ILE B 1 99 ? 5.496 9.211 12.508 1 96.81 99 ILE B O 1
ATOM 1652 N N . ASP B 1 100 ? 6.832 7.414 12.359 1 95.81 100 ASP B N 1
ATOM 1653 C CA . ASP B 1 100 ? 7.34 7.574 13.719 1 95.81 100 ASP B CA 1
ATOM 1654 C C . ASP B 1 100 ? 8.047 8.914 13.883 1 95.81 100 ASP B C 1
ATOM 1656 O O . ASP B 1 100 ? 7.855 9.602 14.891 1 95.81 100 ASP B O 1
ATOM 1660 N N . ASN B 1 101 ? 8.875 9.211 12.914 1 96.44 101 ASN B N 1
ATOM 1661 C CA . ASN B 1 101 ? 9.609 10.469 12.961 1 96.44 101 ASN B CA 1
ATOM 1662 C C . ASN B 1 101 ? 8.672 11.672 12.945 1 96.44 101 ASN B C 1
ATOM 1664 O O . ASN B 1 101 ? 8.898 12.656 13.648 1 96.44 101 ASN B O 1
ATOM 1668 N N . ILE B 1 102 ? 7.648 11.586 12.117 1 97.06 102 ILE B N 1
ATOM 1669 C CA . ILE B 1 102 ? 6.676 12.672 12.047 1 97.06 102 ILE B CA 1
ATOM 1670 C C . ILE B 1 102 ? 5.941 12.789 13.383 1 97.06 102 ILE B C 1
ATOM 1672 O O . ILE B 1 102 ? 5.816 13.883 13.938 1 97.06 102 ILE B O 1
ATOM 1676 N N . THR B 1 103 ? 5.488 11.727 13.945 1 95.75 103 THR B N 1
ATOM 1677 C CA . THR B 1 103 ? 4.684 11.688 15.164 1 95.75 103 THR B CA 1
ATOM 1678 C C . THR B 1 103 ? 5.496 12.156 16.359 1 95.75 103 THR B C 1
ATOM 1680 O O . THR B 1 103 ? 4.98 12.875 17.219 1 95.75 103 THR B O 1
ATOM 1683 N N . GLU B 1 104 ? 6.75 11.781 16.406 1 93.44 104 GLU B N 1
ATOM 1684 C CA . GLU B 1 104 ? 7.613 12.102 17.531 1 93.44 104 GLU B CA 1
ATOM 1685 C C . GLU B 1 104 ? 8.266 13.469 17.359 1 93.44 104 GLU B C 1
ATOM 1687 O O . GLU B 1 104 ? 8.797 14.039 18.312 1 93.44 104 GLU B O 1
ATOM 1692 N N . GLY B 1 105 ? 8.203 14.008 16.188 1 87 105 GLY B N 1
ATOM 1693 C CA . GLY B 1 105 ? 8.82 15.297 15.914 1 87 105 GLY B CA 1
ATOM 1694 C C . GLY B 1 105 ? 10.32 15.203 15.719 1 87 105 GLY B C 1
ATOM 1695 O O . GLY B 1 105 ? 11.055 16.125 16.062 1 87 105 GLY B O 1
ATOM 1696 N N . ASP B 1 106 ? 10.844 14.031 15.25 1 81.62 106 ASP B N 1
ATOM 1697 C CA . ASP B 1 106 ? 12.273 13.781 15.102 1 81.62 106 ASP B CA 1
ATOM 1698 C C . ASP B 1 106 ? 12.664 13.672 13.625 1 81.62 106 ASP B C 1
ATOM 1700 O O . ASP B 1 106 ? 13.438 12.789 13.25 1 81.62 106 ASP B O 1
ATOM 1704 N N . CYS B 1 107 ? 12.344 14.531 12.75 1 85.5 107 CYS B N 1
ATOM 1705 C CA . CYS B 1 107 ? 12.703 14.445 11.336 1 85.5 107 CYS B CA 1
ATOM 1706 C C . CYS B 1 107 ? 14.07 15.078 11.086 1 85.5 107 CYS B C 1
ATOM 1708 O O . CYS B 1 107 ? 14.477 15.25 9.93 1 85.5 107 CYS B O 1
ATOM 1710 N N . GLU B 1 108 ? 15.07 14.969 12.023 1 74.44 108 GLU B N 1
ATOM 1711 C CA . GLU B 1 108 ? 16.406 15.508 11.758 1 74.44 108 GLU B CA 1
ATOM 1712 C C . GLU B 1 108 ? 17.156 14.633 10.766 1 74.44 108 GLU B C 1
ATOM 1714 O O . GLU B 1 108 ? 16.922 13.422 10.68 1 74.44 108 GLU B O 1
#

Sequence (216 aa):
MDNDIRRAFLKYIVLTVISKESTHGYEIIKTIETCSKGRWKPSTGSIYPILDYLVSEGFVMSEEIDRKKVYTITPEGSVALEEMARKKADLLNEISMLIDNITEGDCEMDNDIRRAFLKYIVLTVISKESTHGYEIIKTIETCSKGRWKPSTGSIYPILDYLVSEGFVMSEEIDRKKVYTITPEGSVALEEMARKKADLLNEISMLIDNITEGDCE

Radius of gyration: 19.66 Å; Cα contacts (8 Å, |Δi|>4): 281; chains: 2; bounding box: 31×63×41 Å

Secondary structure (DSSP, 8-state):
-HHHHHHHHHHHHHHHHHHHS-B-HHHHHHHHHHHTTTS----HHHHHHHHHHHHHTTSEEEEEETTEEEEEE-HHHHHHHHHHHHHHHHHHHHHHHHHHHHHHT---/-HHHHHHHHHHHHHHHHHHHS-B-HHHHHHHHHHHTTTS----HHHHHHHHHHHHHTTSEEEEEETTEEEEEE-HHHHHHHHHHHHHHHHHHHHHHHHHHHHHHT---